Protein AF-A0A971KR27-F1 (afdb_monomer_lite)

Radius of gyration: 27.61 Å; chains: 1; bounding box: 58×49×80 Å

Structure (mmCIF, N/CA/C/O backbone):
data_AF-A0A971KR27-F1
#
_entry.id   AF-A0A971KR27-F1
#
loop_
_atom_site.group_PDB
_atom_site.id
_atom_site.type_symbol
_atom_site.label_atom_id
_atom_site.label_alt_id
_atom_site.label_comp_id
_atom_site.label_asym_id
_atom_site.label_entity_id
_atom_site.label_seq_id
_atom_site.pdbx_PDB_ins_code
_atom_site.Cartn_x
_atom_site.Cartn_y
_atom_site.Cartn_z
_atom_site.occupancy
_atom_site.B_iso_or_equiv
_atom_site.auth_seq_id
_atom_site.auth_comp_id
_atom_site.auth_asym_id
_atom_site.auth_atom_id
_atom_site.pdbx_PDB_model_num
ATOM 1 N N . MET A 1 1 ? -21.359 1.170 46.021 1.00 53.28 1 MET A N 1
ATOM 2 C CA . MET A 1 1 ? -20.096 1.378 45.280 1.00 53.28 1 MET A CA 1
ATOM 3 C C . MET A 1 1 ? -19.201 2.167 46.201 1.00 53.28 1 MET A C 1
ATOM 5 O O . MET A 1 1 ? -19.515 3.327 46.459 1.00 53.28 1 MET A O 1
ATOM 9 N N . ASP A 1 2 ? -18.195 1.497 46.754 1.00 67.06 2 ASP A N 1
ATOM 10 C CA . ASP A 1 2 ? -17.335 2.066 47.788 1.00 67.06 2 ASP A CA 1
ATOM 11 C C . ASP A 1 2 ? -16.546 3.268 47.282 1.00 67.06 2 ASP A C 1
ATOM 13 O O . ASP A 1 2 ? -16.268 3.425 46.089 1.00 67.06 2 ASP A O 1
ATOM 17 N N . GLU A 1 3 ? -16.192 4.134 48.219 1.00 54.94 3 GLU A N 1
ATOM 18 C CA . GLU A 1 3 ? -15.494 5.388 47.968 1.00 54.94 3 GLU A CA 1
ATOM 19 C C . GLU A 1 3 ? -14.115 5.166 47.321 1.00 54.94 3 GLU A C 1
ATOM 21 O O . GLU A 1 3 ? -13.682 5.952 46.476 1.00 54.94 3 GLU A O 1
ATOM 26 N N . GLU A 1 4 ? -13.476 4.027 47.599 1.00 54.84 4 GLU A N 1
ATOM 27 C CA . GLU A 1 4 ? -12.253 3.587 46.920 1.00 54.84 4 GLU A CA 1
ATOM 28 C C . GLU A 1 4 ? -12.479 3.208 45.451 1.00 54.84 4 GLU A C 1
ATOM 30 O O . GLU A 1 4 ? -11.666 3.546 44.590 1.00 54.84 4 GLU A O 1
ATOM 35 N N . GLN A 1 5 ? -13.613 2.579 45.126 1.00 45.12 5 GLN A N 1
ATOM 36 C CA . GLN A 1 5 ? -13.958 2.242 43.741 1.00 45.12 5 GLN A CA 1
ATOM 37 C C . GLN A 1 5 ? -14.250 3.497 42.919 1.00 45.12 5 GLN A C 1
ATOM 39 O O . GLN A 1 5 ? -13.897 3.549 41.742 1.00 45.12 5 GLN A O 1
ATOM 44 N N . LYS A 1 6 ? -14.839 4.530 43.540 1.00 50.31 6 LYS A N 1
ATOM 45 C CA . LYS A 1 6 ? -14.986 5.853 42.920 1.00 50.31 6 LYS A CA 1
ATOM 46 C C . LYS A 1 6 ? -13.618 6.465 42.631 1.00 50.31 6 LYS A C 1
ATOM 48 O O . LYS A 1 6 ? -13.388 6.844 41.492 1.00 50.31 6 LYS A O 1
ATOM 53 N N . LYS A 1 7 ? -12.697 6.480 43.603 1.00 52.28 7 LYS A N 1
ATOM 54 C CA . LYS A 1 7 ? -11.336 7.030 43.437 1.00 52.28 7 LYS A CA 1
ATOM 55 C C . LYS A 1 7 ? -10.542 6.322 42.331 1.00 52.28 7 LYS A C 1
ATOM 57 O O . LYS A 1 7 ? -9.945 6.993 41.493 1.00 52.28 7 LYS A O 1
ATOM 62 N N . LEU A 1 8 ? -10.595 4.991 42.265 1.00 49.22 8 LEU A N 1
ATOM 63 C CA . LEU A 1 8 ? -9.972 4.199 41.193 1.00 49.22 8 LEU A CA 1
ATOM 64 C C . LEU A 1 8 ? -10.578 4.491 39.813 1.00 49.22 8 LEU A C 1
ATOM 66 O O . LEU A 1 8 ? -9.848 4.567 38.823 1.00 49.22 8 LEU A O 1
ATOM 70 N N . LEU A 1 9 ? -11.895 4.707 39.743 1.00 49.03 9 LEU A N 1
ATOM 71 C CA . LEU A 1 9 ? -12.577 5.109 38.515 1.00 49.03 9 LEU A CA 1
ATOM 72 C C . LEU A 1 9 ? -12.125 6.505 38.059 1.00 49.03 9 LEU A C 1
ATOM 74 O O . LEU A 1 9 ? -11.827 6.691 36.881 1.00 49.03 9 LEU A O 1
ATOM 78 N N . THR A 1 10 ? -12.009 7.470 38.978 1.00 56.75 10 THR A N 1
ATOM 79 C CA . THR A 1 10 ? -11.542 8.829 38.663 1.00 56.75 10 THR A CA 1
ATOM 80 C C . THR A 1 10 ? -10.093 8.825 38.186 1.00 56.75 10 THR A C 1
ATOM 82 O O . THR A 1 10 ? -9.782 9.455 37.179 1.00 56.75 10 THR A O 1
ATOM 85 N N . ILE A 1 11 ? -9.217 8.059 38.845 1.00 62.47 11 ILE A N 1
ATOM 86 C CA . ILE A 1 11 ? -7.807 7.914 38.449 1.00 62.47 11 ILE A CA 1
ATOM 87 C C . ILE A 1 11 ? -7.698 7.267 37.060 1.00 62.47 11 ILE A C 1
ATOM 89 O O . ILE A 1 11 ? -6.932 7.739 36.221 1.00 62.47 11 ILE A O 1
ATOM 93 N N . GLY A 1 12 ? -8.511 6.245 36.770 1.00 53.34 12 GLY A N 1
ATOM 94 C CA . GLY A 1 12 ? -8.561 5.612 35.449 1.00 53.34 12 GLY A CA 1
ATOM 95 C C . GLY A 1 12 ? -9.026 6.563 34.342 1.00 53.34 12 GLY A C 1
ATOM 96 O O . GLY A 1 12 ? -8.431 6.599 33.266 1.00 53.34 12 GLY A O 1
ATOM 97 N N . VAL A 1 13 ? -10.047 7.383 34.608 1.00 57.91 13 VAL A N 1
ATOM 98 C CA . VAL A 1 13 ? -10.547 8.390 33.655 1.00 57.91 13 VAL A CA 1
ATOM 99 C C . VAL A 1 13 ? -9.514 9.499 33.418 1.00 57.91 13 VAL A C 1
ATOM 101 O O . VAL A 1 13 ? -9.307 9.900 32.272 1.00 57.91 13 VAL A O 1
ATOM 104 N N . ILE A 1 14 ? -8.809 9.945 34.462 1.00 61.50 14 ILE A N 1
ATOM 105 C CA . ILE A 1 14 ? -7.735 10.946 34.356 1.00 61.50 14 ILE A CA 1
ATOM 106 C C . ILE A 1 14 ? -6.546 10.391 33.556 1.00 61.50 14 ILE A C 1
ATOM 108 O O . ILE A 1 14 ? -6.031 11.076 32.673 1.00 61.50 14 ILE A O 1
ATOM 112 N N . ALA A 1 15 ? -6.157 9.131 33.776 1.00 56.78 15 ALA A N 1
ATOM 113 C CA . ALA A 1 15 ? -5.107 8.476 32.994 1.00 56.78 15 ALA A CA 1
ATOM 114 C C . ALA A 1 15 ? -5.482 8.352 31.503 1.00 56.78 15 ALA A C 1
ATOM 116 O O . ALA A 1 15 ? -4.645 8.566 30.629 1.00 56.78 15 ALA A O 1
ATOM 117 N N . ILE A 1 16 ? -6.754 8.082 31.191 1.00 55.25 16 ILE A N 1
ATOM 118 C CA . ILE A 1 16 ? -7.258 8.017 29.809 1.00 55.25 16 ILE A CA 1
ATOM 119 C C . ILE A 1 16 ? -7.271 9.403 29.146 1.00 55.25 16 ILE A C 1
ATOM 121 O O . ILE A 1 16 ? -6.900 9.524 27.977 1.00 55.25 16 ILE A O 1
ATOM 125 N N . LEU A 1 17 ? -7.646 10.456 29.880 1.00 51.59 17 LEU A N 1
ATOM 126 C CA . LEU A 1 17 ? -7.568 11.834 29.387 1.00 51.59 17 LEU A CA 1
ATOM 127 C C . LEU A 1 17 ? -6.120 12.260 29.117 1.00 51.59 17 LEU A C 1
ATOM 129 O O . LEU A 1 17 ? -5.869 12.930 28.118 1.00 51.59 17 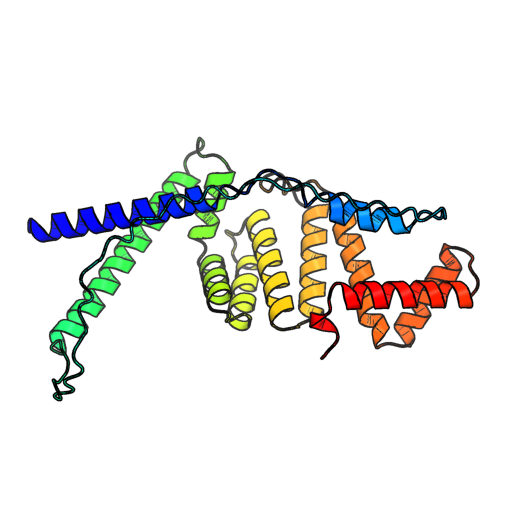LEU A O 1
ATOM 133 N N . LEU A 1 18 ? -5.162 11.809 29.932 1.00 52.59 18 LEU A N 1
ATOM 134 C CA . LEU A 1 18 ? -3.734 12.046 29.707 1.00 52.59 18 LEU A CA 1
ATOM 135 C C . LEU A 1 18 ? -3.198 11.297 28.478 1.00 52.59 18 LEU A C 1
ATOM 137 O O . LEU A 1 18 ? -2.447 11.882 27.702 1.00 52.59 18 LEU A O 1
ATOM 141 N N . VAL A 1 19 ? -3.631 10.056 28.230 1.00 56.44 19 VAL A N 1
ATOM 142 C CA . VAL A 1 19 ? -3.265 9.312 27.007 1.00 56.44 19 VAL A CA 1
ATOM 143 C C . VAL A 1 19 ? -3.867 9.966 25.757 1.00 56.44 19 VAL A C 1
ATOM 145 O O . VAL A 1 19 ? -3.187 10.092 24.738 1.00 56.44 19 VAL A O 1
ATOM 148 N N . LEU A 1 20 ? -5.110 10.451 25.830 1.00 48.31 20 LEU A N 1
ATOM 149 C CA . LEU A 1 20 ? -5.740 11.213 24.746 1.00 48.31 20 LEU A CA 1
ATOM 150 C C . LEU A 1 20 ? -5.050 12.567 24.517 1.00 48.31 20 LEU A C 1
ATOM 152 O O . LEU A 1 20 ? -4.851 12.952 23.366 1.00 48.31 20 LEU A O 1
ATOM 156 N N . ALA A 1 21 ? -4.632 13.260 25.579 1.00 48.72 21 ALA A N 1
ATOM 157 C CA . ALA A 1 21 ? -3.879 14.510 25.492 1.00 48.72 21 ALA A CA 1
ATOM 158 C C . ALA A 1 21 ? -2.465 14.300 24.924 1.00 48.72 21 ALA A C 1
ATOM 160 O O . ALA A 1 21 ? -2.032 15.079 24.076 1.00 48.72 21 ALA A O 1
ATOM 161 N N . MET A 1 22 ? -1.775 13.216 25.297 1.00 48.31 22 MET A N 1
ATOM 162 C CA . MET A 1 22 ? -0.508 12.816 24.673 1.00 48.31 22 MET A CA 1
ATOM 163 C C . MET A 1 22 ? -0.695 12.489 23.187 1.00 48.31 22 MET A C 1
ATOM 165 O O . MET A 1 22 ? 0.132 12.881 22.371 1.00 48.31 22 MET A O 1
ATOM 169 N N . PHE A 1 23 ? -1.819 11.878 22.797 1.00 45.88 23 PHE A N 1
ATOM 170 C CA . PHE A 1 23 ? -2.154 11.649 21.387 1.00 45.88 23 PHE A CA 1
ATOM 171 C C . PHE A 1 23 ? -2.406 12.961 20.619 1.00 45.88 23 PHE A C 1
ATOM 173 O O . PHE A 1 23 ? -2.034 13.065 19.452 1.00 45.88 23 PHE A O 1
ATOM 180 N N . VAL A 1 24 ? -2.986 13.980 21.270 1.00 45.03 24 VAL A N 1
ATOM 181 C CA . VAL A 1 24 ? -3.152 15.336 20.709 1.00 45.03 24 VAL A CA 1
ATOM 182 C C . VAL A 1 24 ? -1.801 16.050 20.576 1.00 45.03 24 VAL A C 1
ATOM 184 O O . VAL A 1 24 ? -1.532 16.652 19.535 1.00 45.03 24 VAL A O 1
ATOM 187 N N . MET A 1 25 ? -0.910 15.939 21.565 1.00 39.47 25 MET A N 1
ATOM 188 C CA . MET A 1 25 ? 0.419 16.564 21.513 1.00 39.47 25 MET A CA 1
ATOM 189 C C . MET A 1 25 ? 1.375 15.869 20.530 1.00 39.47 25 MET A C 1
ATOM 191 O O . MET A 1 25 ? 2.135 16.555 19.853 1.00 39.47 25 MET A O 1
ATOM 195 N N . CYS A 1 26 ? 1.276 14.549 20.348 1.00 40.00 26 CYS A N 1
ATOM 196 C CA . CYS A 1 26 ? 2.011 13.811 19.312 1.00 40.00 26 CYS A CA 1
ATOM 197 C C . CYS A 1 26 ? 1.429 13.984 17.896 1.00 40.00 26 CYS A C 1
ATOM 199 O O . CYS A 1 26 ? 2.050 13.549 16.930 1.00 40.00 26 CYS A O 1
ATOM 201 N N . SER A 1 27 ? 0.258 14.621 17.756 1.00 34.31 27 SER A N 1
ATOM 202 C CA . SER A 1 27 ? -0.353 14.961 16.460 1.00 34.31 27 SER A CA 1
ATOM 203 C C . SER A 1 27 ? -0.068 16.391 15.983 1.00 34.31 27 SER A C 1
ATOM 205 O O . SER A 1 27 ? -0.523 16.781 14.910 1.00 34.31 27 SER A O 1
ATOM 207 N N . LYS A 1 28 ? 0.747 17.165 16.717 1.00 32.25 28 LYS A N 1
ATOM 208 C CA . LYS A 1 28 ? 1.407 18.344 16.145 1.00 32.25 28 LYS A CA 1
ATOM 209 C C . LYS A 1 28 ? 2.589 17.875 15.301 1.00 32.25 28 LYS A C 1
ATOM 211 O O . LYS A 1 28 ? 3.718 17.793 15.771 1.00 32.25 28 LYS A O 1
ATOM 216 N N . THR A 1 29 ? 2.323 17.565 14.037 1.00 36.12 29 THR A N 1
ATOM 217 C CA . THR A 1 29 ? 3.373 17.563 13.018 1.00 36.12 29 THR A CA 1
ATOM 218 C C . THR A 1 29 ? 4.044 18.944 13.001 1.00 36.12 29 THR A C 1
ATOM 220 O O . THR A 1 29 ? 3.322 19.947 12.952 1.00 36.12 29 THR A O 1
ATOM 223 N N . PRO A 1 30 ? 5.386 19.039 13.035 1.00 31.23 30 PRO A N 1
ATOM 224 C CA . PRO A 1 30 ? 6.076 20.300 12.784 1.00 31.23 30 PRO A CA 1
ATOM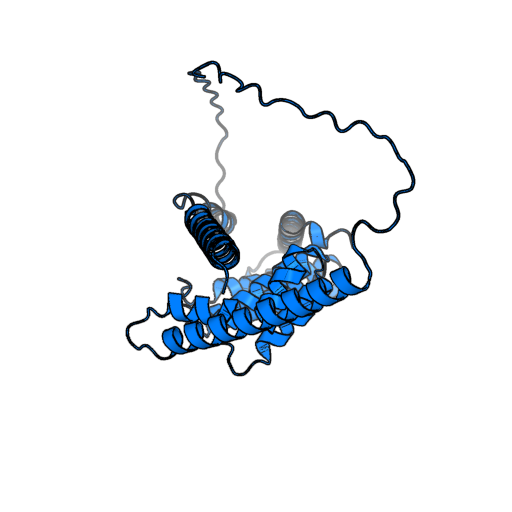 225 C C . PRO A 1 30 ? 5.699 20.837 11.388 1.00 31.23 30 PRO A C 1
ATOM 227 O O . PRO A 1 30 ? 5.292 20.058 10.517 1.00 31.23 30 PRO A O 1
ATOM 230 N N . PRO A 1 31 ? 5.785 22.159 11.152 1.00 33.16 31 PRO A N 1
ATOM 231 C CA . PRO A 1 31 ? 5.361 22.754 9.892 1.00 33.16 31 PRO A CA 1
ATOM 232 C C . PRO A 1 31 ? 6.129 22.158 8.703 1.00 33.16 31 PRO A C 1
ATOM 234 O O . PRO A 1 31 ? 7.349 21.997 8.736 1.00 33.16 31 PRO A O 1
ATOM 237 N N . LYS A 1 32 ? 5.375 21.845 7.641 1.00 47.66 32 LYS A N 1
ATOM 238 C CA . LYS A 1 32 ? 5.836 21.377 6.325 1.00 47.66 32 LYS A CA 1
ATOM 239 C C . LYS A 1 32 ? 7.053 22.174 5.833 1.00 47.66 32 LYS A C 1
ATOM 241 O O . LYS A 1 32 ? 6.889 23.315 5.407 1.00 47.66 32 LYS A O 1
ATOM 246 N N . LYS A 1 33 ? 8.226 21.534 5.752 1.00 34.88 33 LYS A N 1
ATOM 247 C CA . LYS A 1 33 ? 9.295 21.950 4.821 1.00 34.88 33 LYS A CA 1
ATOM 248 C C . LYS A 1 33 ? 9.975 20.839 4.010 1.00 34.88 33 LYS A C 1
ATOM 250 O O . LYS A 1 33 ? 10.695 21.182 3.085 1.00 34.88 33 LYS A O 1
ATOM 255 N N . GLU A 1 34 ? 9.701 19.547 4.219 1.00 37.00 34 GLU A N 1
ATOM 256 C CA . GLU A 1 34 ? 10.537 18.509 3.566 1.00 37.00 34 GLU A CA 1
ATOM 257 C C . GLU A 1 34 ? 9.837 17.577 2.562 1.00 37.00 34 GLU A C 1
ATOM 259 O O . GLU A 1 34 ? 10.505 16.995 1.713 1.00 37.00 34 GLU A O 1
ATOM 264 N N . ALA A 1 35 ? 8.502 17.497 2.527 1.00 35.03 35 ALA A N 1
ATOM 265 C CA . ALA A 1 35 ? 7.821 16.587 1.590 1.00 35.03 35 ALA A CA 1
ATOM 266 C C . ALA A 1 35 ? 7.770 17.093 0.129 1.00 35.03 35 ALA A C 1
ATOM 268 O O . ALA A 1 35 ? 7.661 16.292 -0.794 1.00 35.03 35 ALA A O 1
ATOM 269 N N . LYS A 1 36 ? 7.893 18.410 -0.109 1.00 33.28 36 LYS A N 1
ATOM 270 C CA . LYS A 1 36 ? 7.908 18.983 -1.473 1.00 33.28 36 LYS A CA 1
ATOM 271 C C . LYS A 1 36 ? 9.267 18.870 -2.176 1.00 33.28 36 LYS A C 1
ATOM 273 O O . LYS A 1 36 ? 9.315 18.976 -3.398 1.00 33.28 36 LYS A O 1
ATOM 278 N N . ASN A 1 37 ? 10.353 18.632 -1.437 1.00 29.94 37 ASN A N 1
ATOM 279 C CA . ASN A 1 37 ? 11.696 18.606 -2.019 1.00 29.94 37 ASN A CA 1
ATOM 280 C C . ASN A 1 37 ? 12.029 17.271 -2.691 1.00 29.94 37 ASN A C 1
ATOM 282 O O . ASN A 1 37 ? 12.800 17.269 -3.641 1.00 29.94 37 ASN A O 1
ATOM 286 N N . ASN A 1 38 ? 11.422 16.157 -2.273 1.00 31.75 38 ASN A N 1
ATOM 287 C CA . ASN A 1 38 ? 11.713 14.857 -2.885 1.00 31.75 38 ASN A CA 1
ATOM 288 C C . ASN A 1 38 ? 10.972 14.638 -4.213 1.00 31.75 38 ASN A C 1
ATOM 290 O O . ASN A 1 38 ? 11.533 14.008 -5.100 1.00 31.75 38 ASN A O 1
ATOM 294 N N . LEU A 1 39 ? 9.777 15.216 -4.397 1.00 36.81 39 LEU A N 1
ATOM 295 C CA . LEU A 1 39 ? 9.039 15.128 -5.667 1.00 36.81 39 LEU A CA 1
ATOM 296 C C . LEU A 1 39 ? 9.664 16.034 -6.747 1.00 36.81 39 LEU A C 1
ATOM 298 O O . LEU A 1 39 ? 9.948 15.579 -7.848 1.00 36.81 39 LEU A O 1
ATOM 302 N N . LYS A 1 40 ? 10.038 17.277 -6.391 1.00 32.81 40 LYS A N 1
ATOM 303 C CA . LYS A 1 40 ? 10.760 18.188 -7.304 1.00 32.81 40 LYS A CA 1
ATOM 304 C C . LYS A 1 40 ? 12.154 17.694 -7.702 1.00 32.81 40 LYS A C 1
ATOM 306 O O . LYS A 1 40 ? 12.648 18.083 -8.758 1.00 32.81 40 LYS A O 1
ATOM 311 N N . LYS A 1 41 ? 12.798 16.857 -6.881 1.00 33.41 41 LYS A N 1
ATOM 312 C CA . LYS A 1 41 ? 14.112 16.265 -7.188 1.00 33.41 41 LYS A CA 1
ATOM 313 C C . LYS A 1 41 ? 14.025 15.083 -8.164 1.00 33.41 41 LYS A C 1
ATOM 315 O O . LYS A 1 41 ? 15.046 14.716 -8.731 1.00 33.41 41 LYS A O 1
ATOM 320 N N . LEU A 1 42 ? 12.835 14.508 -8.375 1.00 37.59 42 LEU A N 1
ATOM 321 C CA . LEU A 1 42 ? 12.603 13.485 -9.402 1.00 37.59 42 LEU A CA 1
ATOM 322 C C . LEU A 1 42 ? 12.259 14.106 -10.766 1.00 37.59 42 LEU A C 1
ATOM 324 O O . LEU A 1 42 ? 12.780 13.636 -11.773 1.00 37.59 42 LEU A O 1
ATOM 328 N N . ASP A 1 43 ? 11.500 15.206 -10.800 1.00 33.78 43 ASP A N 1
ATOM 329 C CA . ASP A 1 43 ? 11.169 15.908 -12.057 1.00 33.78 43 ASP A CA 1
ATOM 330 C C . ASP A 1 43 ? 12.365 16.661 -12.671 1.00 33.78 43 ASP A C 1
ATOM 332 O O . ASP A 1 43 ? 12.423 16.889 -13.878 1.00 33.78 43 ASP A O 1
ATOM 336 N N . SER A 1 44 ? 13.370 17.014 -11.864 1.00 32.75 44 SER A N 1
ATOM 337 C CA . SER A 1 44 ? 14.561 17.752 -12.319 1.00 32.75 44 SER A CA 1
ATOM 338 C C . SER A 1 44 ? 15.658 16.881 -12.951 1.00 32.75 44 SER A C 1
ATOM 340 O O . SER A 1 44 ? 16.659 17.415 -13.415 1.00 32.75 44 SER A O 1
ATOM 342 N N . ILE A 1 45 ? 15.474 15.557 -13.047 1.00 38.03 45 ILE A N 1
ATOM 343 C CA . ILE A 1 45 ? 16.441 14.642 -13.696 1.00 38.03 45 ILE A CA 1
ATOM 344 C C . ILE A 1 45 ? 16.130 14.451 -15.201 1.00 38.03 45 ILE A C 1
ATOM 346 O O . ILE A 1 45 ? 16.846 13.750 -15.913 1.00 38.03 45 ILE A O 1
ATOM 350 N N . SER A 1 46 ? 15.107 15.140 -15.725 1.00 31.58 46 SER A N 1
ATOM 351 C CA . SER A 1 46 ? 14.780 15.185 -17.161 1.00 31.58 46 SER A CA 1
ATOM 352 C C . SER A 1 46 ? 15.344 16.416 -17.901 1.00 31.58 46 SER A C 1
ATOM 354 O O . SER A 1 46 ? 15.094 16.572 -19.096 1.00 31.58 46 SER A O 1
ATOM 356 N N . GLY A 1 47 ? 16.100 17.294 -17.233 1.00 25.72 47 GLY A N 1
ATOM 357 C CA . GLY A 1 47 ? 16.682 18.502 -17.827 1.00 25.72 47 GLY A CA 1
ATOM 358 C C . GLY A 1 47 ? 18.203 18.422 -17.883 1.00 25.72 47 GLY A C 1
ATOM 359 O O . GLY A 1 47 ? 18.866 18.300 -16.859 1.00 25.72 47 GLY A O 1
ATOM 360 N N . ASN A 1 48 ? 18.751 18.466 -19.090 1.00 27.89 48 ASN A N 1
ATOM 361 C CA . ASN A 1 48 ? 20.179 18.500 -19.361 1.00 27.89 48 ASN A CA 1
ATOM 362 C C . ASN A 1 48 ? 20.682 19.942 -19.192 1.00 27.89 48 ASN A C 1
ATOM 364 O O . ASN A 1 48 ? 20.306 20.774 -20.004 1.00 27.89 48 ASN A O 1
ATOM 368 N N . GLU A 1 49 ? 21.521 20.227 -18.192 1.00 26.62 49 GLU A N 1
ATOM 369 C CA . GLU A 1 49 ? 22.453 21.367 -18.208 1.00 26.62 49 GLU A CA 1
ATOM 370 C C . GLU A 1 49 ? 23.579 21.153 -17.178 1.00 26.62 49 GLU A C 1
ATOM 372 O O . GLU A 1 49 ? 23.358 21.013 -15.975 1.00 26.62 49 GLU A O 1
ATOM 377 N N . GLN A 1 50 ? 24.810 21.067 -17.688 1.00 26.78 50 GLN A N 1
ATOM 378 C CA . GLN A 1 50 ? 26.044 21.208 -16.919 1.00 26.78 50 GLN A CA 1
ATOM 379 C C . GLN A 1 50 ? 26.239 22.689 -16.576 1.00 26.78 50 GLN A C 1
ATOM 381 O O . GLN A 1 50 ? 26.213 23.502 -17.492 1.00 26.78 50 GLN A O 1
ATOM 386 N N . SER A 1 51 ? 26.559 23.020 -15.321 1.00 23.67 51 SER A N 1
ATOM 387 C CA . SER A 1 51 ? 27.741 23.845 -15.022 1.00 23.67 51 SER A CA 1
ATOM 388 C C . SER A 1 51 ? 28.061 23.893 -13.519 1.00 23.67 51 SER A C 1
ATOM 390 O O . SER A 1 51 ? 27.215 24.208 -12.690 1.00 23.67 51 SER A O 1
ATOM 392 N N . GLU A 1 52 ? 29.320 23.555 -13.242 1.00 24.88 52 GLU A N 1
ATOM 393 C CA . GLU A 1 52 ? 30.246 24.081 -12.229 1.00 24.88 52 GLU A CA 1
ATOM 394 C C . GLU A 1 52 ? 29.959 24.002 -10.715 1.00 24.88 52 GLU A C 1
ATOM 396 O O . GLU A 1 52 ? 29.145 24.702 -10.116 1.00 24.88 52 GLU A O 1
ATOM 401 N N . LEU A 1 53 ? 30.811 23.182 -10.082 1.00 25.28 53 LEU A N 1
ATOM 402 C CA . LEU A 1 53 ? 31.264 23.291 -8.700 1.00 25.28 53 LEU A CA 1
ATOM 403 C C . LEU A 1 53 ? 31.698 24.725 -8.356 1.00 25.28 53 LEU A C 1
ATOM 405 O O . LEU A 1 53 ? 32.564 25.288 -9.019 1.00 25.28 53 LEU A O 1
ATOM 409 N N . SER A 1 54 ? 31.283 25.206 -7.185 1.00 24.03 54 SER A N 1
ATOM 410 C CA . SER A 1 54 ? 32.170 26.009 -6.345 1.00 24.03 54 SER A CA 1
ATOM 411 C C . SER A 1 54 ? 31.842 25.817 -4.867 1.00 24.03 54 SER A C 1
ATOM 413 O O . SER A 1 54 ? 30.709 25.978 -4.413 1.00 24.03 54 SER A O 1
ATOM 415 N N . SER A 1 55 ? 32.872 25.412 -4.137 1.00 29.66 55 SER A N 1
ATOM 416 C CA . SER A 1 55 ? 32.933 25.212 -2.698 1.00 29.66 55 SER A CA 1
ATOM 417 C C . SER A 1 55 ? 32.670 26.510 -1.933 1.00 29.66 55 SER A C 1
ATOM 419 O O . SER A 1 55 ? 33.267 27.541 -2.236 1.00 29.66 55 SER A O 1
ATOM 421 N N . ARG A 1 56 ? 31.903 26.450 -0.837 1.00 24.67 56 ARG A N 1
ATOM 422 C CA . ARG A 1 56 ? 32.081 27.406 0.264 1.00 24.67 56 ARG A CA 1
ATOM 423 C C . ARG A 1 56 ? 31.640 26.816 1.601 1.00 24.67 56 ARG A C 1
ATOM 425 O O . ARG A 1 56 ? 30.456 26.694 1.892 1.00 24.67 56 ARG A O 1
ATOM 432 N N . ASN A 1 57 ? 32.643 26.457 2.401 1.00 28.05 57 ASN A N 1
ATOM 433 C CA . ASN A 1 57 ? 32.533 26.346 3.850 1.00 28.05 57 ASN A CA 1
ATOM 434 C C . ASN A 1 57 ? 32.051 27.680 4.426 1.00 28.05 57 ASN A C 1
ATOM 436 O O . ASN A 1 57 ? 32.567 28.727 4.036 1.00 28.05 57 ASN A O 1
ATOM 440 N N . GLN A 1 58 ? 31.167 27.622 5.418 1.00 27.64 58 GLN A N 1
ATOM 441 C CA . GLN A 1 58 ? 31.143 28.603 6.497 1.00 27.64 58 GLN A CA 1
ATOM 442 C C . GLN A 1 58 ? 30.624 27.935 7.773 1.00 27.64 58 GLN A C 1
ATOM 444 O O . GLN A 1 58 ? 29.452 27.587 7.896 1.00 27.64 58 GLN A O 1
ATOM 449 N N . GLU A 1 59 ? 31.554 27.727 8.704 1.00 30.17 59 GLU A N 1
ATOM 450 C CA . GLU A 1 59 ? 31.276 27.584 10.127 1.00 30.17 59 GLU A CA 1
ATOM 451 C C . GLU A 1 59 ? 30.605 28.863 10.638 1.00 30.17 59 GLU A C 1
ATOM 453 O O . GLU A 1 59 ? 31.092 29.956 10.364 1.00 30.17 59 GLU A O 1
ATOM 458 N N . HIS A 1 60 ? 29.569 28.728 11.465 1.00 27.81 60 HIS A N 1
ATOM 459 C CA . HIS A 1 60 ? 29.304 29.692 12.529 1.00 27.81 60 HIS A CA 1
ATOM 460 C C . HIS A 1 60 ? 28.789 28.969 13.780 1.00 27.81 60 HIS A C 1
ATOM 462 O O . HIS A 1 60 ? 27.828 28.202 13.747 1.00 27.81 60 HIS A O 1
ATOM 468 N N . LYS A 1 61 ? 29.529 29.205 14.869 1.00 31.30 61 LYS A N 1
ATOM 469 C CA . LYS A 1 61 ? 29.294 28.827 16.269 1.00 31.30 61 LYS A CA 1
ATOM 470 C C . LYS A 1 61 ? 28.135 29.629 16.897 1.00 31.30 61 LYS A C 1
ATOM 472 O O . LYS A 1 61 ? 27.661 30.584 16.293 1.00 31.30 61 LYS A O 1
ATOM 477 N N . HIS A 1 62 ? 27.844 29.278 18.159 1.00 26.52 62 HIS A N 1
ATOM 478 C CA . HIS A 1 62 ? 26.908 29.832 19.164 1.00 26.52 62 HIS A CA 1
ATOM 479 C C . HIS A 1 62 ? 25.600 29.028 19.289 1.00 26.52 62 HIS A C 1
ATOM 481 O O . HIS A 1 62 ? 24.943 28.744 18.301 1.00 26.52 62 HIS A O 1
ATOM 487 N N . GLU A 1 63 ? 25.141 28.580 20.460 1.00 29.56 63 GLU A N 1
ATOM 488 C CA . GLU A 1 63 ? 25.604 28.727 21.845 1.00 29.56 63 GLU A CA 1
ATOM 489 C C . GLU A 1 63 ? 24.870 27.640 22.658 1.00 29.56 63 GLU A C 1
ATOM 491 O O . GLU A 1 63 ? 23.638 27.583 22.644 1.00 29.56 63 GLU A O 1
ATOM 496 N N . ARG A 1 64 ? 25.587 26.720 23.321 1.00 31.92 64 ARG A N 1
ATOM 497 C CA . ARG A 1 64 ? 24.949 25.794 24.271 1.00 31.92 64 ARG A CA 1
ATOM 498 C C . ARG A 1 64 ? 24.808 26.531 25.594 1.00 31.92 64 ARG A C 1
ATOM 500 O O . ARG A 1 64 ? 25.794 26.758 26.282 1.00 31.92 64 ARG A O 1
ATOM 507 N N . ASN A 1 65 ? 23.579 26.903 25.931 1.00 32.44 65 ASN A N 1
ATOM 508 C CA . ASN A 1 65 ? 23.235 27.313 27.285 1.00 32.44 65 ASN A CA 1
ATOM 509 C C . ASN A 1 65 ? 23.327 26.089 28.207 1.00 32.44 65 ASN A C 1
ATOM 511 O O . ASN A 1 65 ? 22.366 25.331 28.347 1.00 32.44 65 ASN A O 1
ATOM 515 N N . ASP A 1 66 ? 24.490 25.917 28.831 1.00 38.91 66 ASP A N 1
ATOM 516 C CA . ASP A 1 66 ? 24.684 25.051 29.987 1.00 38.91 66 ASP A CA 1
ATOM 517 C C . ASP A 1 66 ? 23.955 25.668 31.187 1.00 38.91 66 ASP A C 1
ATOM 519 O O . ASP A 1 66 ? 24.482 26.510 31.914 1.00 38.91 66 ASP A O 1
ATOM 523 N N . ARG A 1 67 ? 22.704 25.255 31.403 1.00 34.22 67 ARG A N 1
ATOM 524 C CA . ARG A 1 67 ? 22.093 25.331 32.734 1.00 34.22 67 ARG A CA 1
ATOM 525 C C . ARG A 1 67 ? 22.206 23.952 33.380 1.00 34.22 67 ARG A C 1
ATOM 527 O O . ARG A 1 67 ? 21.773 22.977 32.762 1.00 34.22 67 ARG A O 1
ATOM 534 N N . PRO A 1 68 ? 22.751 23.843 34.603 1.00 35.75 68 PRO A N 1
ATOM 535 C CA . PRO A 1 68 ? 22.824 22.571 35.300 1.00 35.75 68 PRO A CA 1
ATOM 536 C C . PRO A 1 68 ? 21.398 22.102 35.591 1.00 35.75 68 PRO A C 1
ATOM 538 O O . PRO A 1 68 ? 20.654 22.739 36.339 1.00 35.75 68 PRO A O 1
ATOM 541 N N . ILE A 1 69 ? 21.002 20.988 34.979 1.00 36.09 69 ILE A N 1
ATOM 542 C CA . ILE A 1 69 ? 19.805 20.263 35.392 1.00 36.09 69 ILE A CA 1
ATOM 543 C C . ILE A 1 69 ? 20.132 19.717 36.781 1.00 36.09 69 ILE A C 1
ATOM 545 O O . ILE A 1 69 ? 20.919 18.782 36.911 1.00 36.09 69 ILE A O 1
ATOM 549 N N . GLN A 1 70 ? 19.565 20.331 37.820 1.00 34.34 70 GLN A N 1
ATOM 550 C CA . GLN A 1 70 ? 19.533 19.747 39.156 1.00 34.34 70 GLN A CA 1
ATOM 551 C C . GLN A 1 70 ? 18.867 18.375 39.035 1.00 34.34 70 GLN A C 1
ATOM 553 O O . GLN A 1 70 ? 17.657 18.266 38.831 1.00 34.34 70 GLN A O 1
ATOM 558 N N . SER A 1 71 ? 19.673 17.318 39.104 1.00 37.44 71 SER A N 1
ATOM 559 C CA . SER A 1 71 ? 19.187 15.952 39.206 1.00 37.44 71 SER A CA 1
ATOM 560 C C . SER A 1 71 ? 18.442 15.834 40.530 1.00 37.44 71 SER A C 1
ATOM 562 O O . SER A 1 71 ? 19.062 15.775 41.593 1.00 37.44 71 SER A O 1
ATOM 564 N N . ALA A 1 72 ? 17.112 15.832 40.478 1.00 34.38 72 ALA A N 1
ATOM 565 C CA . ALA A 1 72 ? 16.300 15.417 41.607 1.00 34.38 72 ALA A CA 1
ATOM 566 C C . ALA A 1 72 ? 16.690 13.970 41.942 1.00 34.38 72 ALA A C 1
ATOM 568 O O . ALA A 1 72 ? 16.382 13.043 41.192 1.00 34.38 72 ALA A O 1
ATOM 569 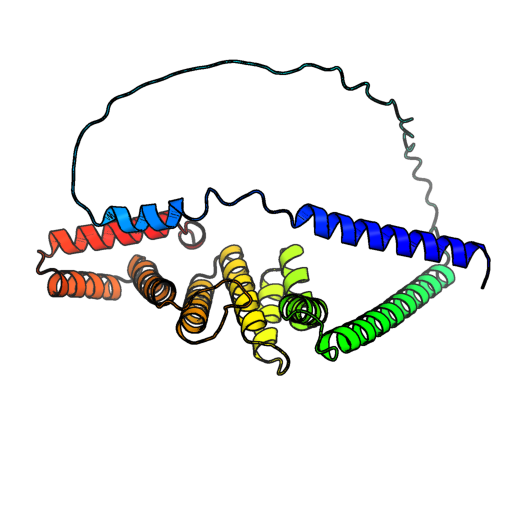N N . SER A 1 73 ? 17.438 13.802 43.033 1.00 32.72 73 SER A N 1
ATOM 570 C CA . SER A 1 73 ? 17.767 12.502 43.605 1.00 32.72 73 SER A CA 1
ATOM 571 C C . SER A 1 73 ? 16.466 11.876 44.100 1.00 32.72 73 SER A C 1
ATOM 573 O O . SER A 1 73 ? 15.942 12.247 45.149 1.00 32.72 73 SER A O 1
ATOM 575 N N . TYR A 1 74 ? 15.894 10.982 43.296 1.00 34.19 74 TYR A N 1
ATOM 576 C CA . TYR A 1 74 ? 14.834 10.098 43.756 1.00 34.19 74 TYR A CA 1
ATOM 577 C C . TYR A 1 74 ? 15.483 8.933 44.509 1.00 34.19 74 TYR A C 1
ATOM 579 O O . TYR A 1 74 ? 16.487 8.401 44.030 1.00 34.19 74 TYR A O 1
ATOM 587 N N . PRO A 1 75 ? 14.929 8.508 45.659 1.00 33.69 75 PRO A N 1
ATOM 588 C CA . PRO A 1 75 ? 15.460 7.369 46.386 1.00 33.69 75 PRO A CA 1
ATOM 589 C C . PRO A 1 75 ? 15.433 6.138 45.477 1.00 33.69 75 PRO A C 1
ATOM 591 O O . PRO A 1 75 ? 14.362 5.657 45.097 1.00 33.69 75 PRO A O 1
ATOM 594 N N . SER A 1 76 ? 16.612 5.633 45.112 1.00 33.84 76 SER A N 1
ATOM 595 C CA . SER A 1 76 ? 16.734 4.344 44.447 1.00 33.84 76 SER A CA 1
ATOM 596 C C . SER A 1 76 ? 16.389 3.268 45.471 1.00 33.84 76 SER A C 1
ATOM 598 O O . SER A 1 76 ? 17.219 2.894 46.298 1.00 33.84 76 SER A O 1
ATOM 600 N N . TYR A 1 77 ? 15.152 2.781 45.439 1.00 34.28 77 TYR A N 1
ATOM 601 C CA . TYR A 1 77 ? 14.825 1.513 46.074 1.00 34.28 77 TYR A CA 1
ATOM 602 C C . TYR A 1 77 ? 15.549 0.417 45.291 1.00 34.28 77 TYR A C 1
ATOM 604 O O . TYR A 1 77 ? 15.090 -0.038 44.244 1.00 34.28 77 TYR A O 1
ATOM 612 N N . THR A 1 78 ? 16.724 0.035 45.780 1.00 34.34 78 THR A N 1
ATOM 613 C CA . THR A 1 78 ? 17.378 -1.209 45.406 1.00 34.34 78 THR A CA 1
ATOM 614 C C . THR A 1 78 ? 16.480 -2.344 45.888 1.00 34.34 78 THR A C 1
ATOM 616 O O . THR A 1 78 ? 16.350 -2.596 47.084 1.00 34.34 78 THR A O 1
ATOM 619 N N . TYR A 1 79 ? 15.794 -3.003 44.955 1.00 33.19 79 TYR A N 1
ATOM 620 C CA . TYR A 1 79 ? 15.156 -4.281 45.243 1.00 33.19 79 TYR A CA 1
ATOM 621 C C . TYR A 1 79 ? 16.277 -5.284 45.512 1.00 33.19 79 TYR A C 1
ATOM 623 O O . TYR A 1 79 ? 17.008 -5.673 44.603 1.00 33.19 79 TYR A O 1
ATOM 631 N N . SER A 1 80 ? 16.453 -5.649 46.778 1.00 37.34 80 SER A N 1
ATOM 632 C CA . SER A 1 80 ? 17.254 -6.797 47.162 1.00 37.34 80 SER A CA 1
ATOM 633 C C . SER A 1 80 ? 16.579 -8.053 46.618 1.00 37.34 80 SER A C 1
ATOM 635 O O . SER A 1 80 ? 15.465 -8.408 47.006 1.00 37.34 80 SER A O 1
ATOM 637 N N . ASP A 1 81 ? 17.268 -8.719 45.696 1.00 42.38 81 ASP A N 1
ATOM 638 C CA . ASP A 1 81 ? 16.930 -10.056 45.225 1.00 42.38 81 ASP A CA 1
ATOM 639 C C . ASP A 1 81 ? 17.120 -11.029 46.396 1.00 42.38 81 ASP A C 1
ATOM 641 O O . ASP A 1 81 ? 18.217 -11.497 46.699 1.00 42.38 81 ASP A O 1
ATOM 645 N N . HIS A 1 82 ? 16.050 -11.262 47.147 1.00 40.88 82 HIS A N 1
ATOM 646 C CA . HIS A 1 82 ? 15.915 -12.416 48.027 1.00 40.88 82 HIS A CA 1
ATOM 647 C C . HIS A 1 82 ? 14.827 -13.291 47.419 1.00 40.88 82 HIS A C 1
ATOM 649 O O . HIS A 1 82 ? 13.648 -13.195 47.763 1.00 40.88 82 HIS A O 1
ATOM 655 N N . SER A 1 83 ? 15.260 -14.126 46.473 1.00 46.22 83 SER A N 1
ATOM 656 C CA . SER A 1 83 ? 14.524 -15.261 45.921 1.00 46.22 83 SER A CA 1
ATOM 657 C C . SER A 1 83 ? 14.255 -16.287 47.029 1.00 46.22 83 SER A C 1
ATOM 659 O O . SER A 1 83 ? 14.887 -17.339 47.107 1.00 46.22 83 SER A O 1
ATOM 661 N N . ALA A 1 84 ? 13.315 -15.963 47.913 1.00 45.16 84 ALA A N 1
ATOM 662 C CA . ALA A 1 84 ? 12.565 -16.956 48.654 1.00 45.16 84 ALA A CA 1
ATOM 663 C C . ALA A 1 84 ? 11.374 -17.350 47.783 1.00 45.16 84 ALA A C 1
ATOM 665 O O . ALA A 1 84 ? 10.604 -16.486 47.359 1.00 45.16 84 ALA A O 1
ATOM 666 N N . ASP A 1 85 ? 11.265 -18.648 47.527 1.00 54.25 85 ASP A N 1
ATOM 667 C CA . ASP A 1 85 ? 10.171 -19.337 46.853 1.00 54.25 85 ASP A CA 1
ATOM 668 C C . ASP A 1 85 ? 8.829 -19.008 47.534 1.00 54.25 85 ASP A C 1
ATOM 670 O O . ASP A 1 85 ? 8.350 -19.692 48.438 1.00 54.25 85 ASP A O 1
ATOM 674 N N . LYS A 1 86 ? 8.254 -17.858 47.176 1.00 50.50 86 LYS A N 1
ATOM 675 C CA . LYS A 1 86 ? 6.907 -17.458 47.561 1.00 50.50 86 LYS A CA 1
ATOM 676 C C . LYS A 1 86 ? 6.029 -17.880 46.401 1.00 50.50 86 LYS A C 1
ATOM 678 O O . LYS A 1 86 ? 6.098 -17.286 45.325 1.00 50.50 86 LYS A O 1
ATOM 683 N N . GLY A 1 87 ? 5.224 -18.915 46.635 1.00 54.97 87 GLY A N 1
ATOM 684 C CA . GLY A 1 87 ? 4.172 -19.355 45.723 1.00 54.97 87 GLY A CA 1
ATOM 685 C C . GLY A 1 87 ? 3.284 -18.195 45.238 1.00 54.97 87 GLY A C 1
ATOM 686 O O . GLY A 1 87 ? 3.429 -17.055 45.684 1.00 54.97 87 GLY A O 1
ATOM 687 N N . PRO A 1 88 ? 2.354 -18.450 44.303 1.00 57.16 88 PRO A N 1
ATOM 688 C CA . PRO A 1 88 ? 1.676 -17.396 43.554 1.00 57.16 88 PRO A CA 1
ATOM 689 C C . PRO A 1 88 ? 1.129 -16.294 44.473 1.00 57.16 88 PRO A C 1
ATOM 691 O O . PRO A 1 88 ? 0.317 -16.553 45.358 1.00 57.16 88 PRO A O 1
ATOM 694 N N . VAL A 1 89 ? 1.567 -15.052 44.220 1.00 62.16 89 VAL A N 1
ATOM 695 C CA . VAL A 1 89 ? 1.261 -13.822 44.990 1.00 62.16 89 VAL A CA 1
ATOM 696 C C . VAL A 1 89 ? -0.251 -13.584 45.172 1.00 62.16 89 VAL A C 1
ATOM 698 O O . VAL A 1 89 ? -0.678 -12.823 46.035 1.00 62.16 89 VAL A O 1
ATOM 701 N N . PHE A 1 90 ? -1.086 -14.270 44.390 1.00 60.62 90 PHE A N 1
ATOM 702 C CA . PHE A 1 90 ? -2.538 -14.249 44.483 1.00 60.62 90 PHE A CA 1
ATOM 703 C C . PHE A 1 90 ? -3.104 -15.670 44.434 1.00 60.62 90 PHE A C 1
ATOM 705 O O . PHE A 1 90 ? -2.664 -16.495 43.633 1.00 60.62 90 PHE A O 1
ATOM 712 N N . SER A 1 91 ? -4.147 -15.934 45.229 1.00 76.88 91 SER A N 1
ATOM 713 C CA . SER A 1 91 ? -4.882 -17.203 45.162 1.00 76.88 91 SER A CA 1
ATOM 714 C C . SER A 1 91 ? -5.464 -17.435 43.757 1.00 76.88 91 SER A C 1
ATOM 716 O O . SER A 1 91 ? -5.827 -16.476 43.066 1.00 76.88 91 SER A O 1
ATOM 718 N N . ALA A 1 92 ? -5.624 -18.698 43.342 1.00 76.31 92 ALA A N 1
ATOM 719 C CA . ALA A 1 92 ? -6.232 -19.045 42.050 1.00 76.31 92 ALA A CA 1
ATOM 720 C C . ALA A 1 92 ? -7.611 -18.377 41.855 1.00 76.31 92 ALA A C 1
ATOM 722 O O . ALA A 1 92 ? -7.909 -17.846 40.784 1.00 76.31 92 ALA A O 1
ATOM 723 N N . LYS A 1 93 ? -8.400 -18.290 42.935 1.00 78.50 93 LYS A N 1
ATOM 724 C CA . LYS A 1 93 ? -9.697 -17.599 42.979 1.00 78.50 93 LYS A CA 1
ATOM 725 C C . LYS A 1 93 ? -9.565 -16.086 42.754 1.00 78.50 93 LYS A C 1
ATOM 727 O O . LYS A 1 93 ? -10.377 -15.492 42.049 1.00 78.50 93 LYS A O 1
ATOM 732 N N . THR A 1 94 ? -8.531 -15.450 43.307 1.00 75.12 94 THR A N 1
ATOM 733 C CA . THR A 1 94 ? -8.239 -14.021 43.091 1.00 75.12 94 THR A CA 1
ATOM 734 C C . THR A 1 94 ? -7.809 -13.747 41.649 1.00 75.12 94 THR A C 1
ATOM 736 O O . THR A 1 94 ? -8.212 -12.737 41.069 1.00 75.12 94 THR A O 1
ATOM 739 N N . LEU A 1 95 ? -7.031 -14.652 41.048 1.00 75.44 95 LEU A N 1
ATOM 740 C CA . LEU A 1 95 ? -6.597 -14.549 39.654 1.00 75.44 95 LEU A CA 1
ATOM 741 C C . LEU A 1 95 ? -7.782 -14.678 38.684 1.00 75.44 95 LEU A C 1
ATOM 743 O O . LEU A 1 95 ? -7.903 -13.897 37.739 1.00 75.44 95 LEU A O 1
ATOM 747 N N . GLU A 1 96 ? -8.687 -15.623 38.945 1.00 80.31 96 GLU A N 1
ATOM 748 C CA . GLU A 1 96 ? -9.902 -15.824 38.153 1.00 80.31 96 GLU A CA 1
ATOM 749 C C . GLU A 1 96 ? -10.883 -14.650 38.291 1.00 80.31 96 GLU A C 1
ATOM 751 O O . GLU A 1 96 ? -11.393 -14.145 37.289 1.00 80.31 96 GLU A O 1
ATOM 756 N N . ASN A 1 97 ? -11.077 -14.132 39.507 1.00 80.56 97 ASN A N 1
ATOM 757 C CA . ASN A 1 97 ? -11.875 -12.926 39.734 1.00 80.56 97 ASN A CA 1
ATOM 758 C C . ASN A 1 97 ? -11.292 -11.706 39.006 1.00 80.56 97 ASN A C 1
ATOM 760 O O . ASN A 1 97 ? -12.045 -10.927 38.421 1.00 80.56 97 ASN A O 1
ATOM 764 N N . ASN A 1 98 ? -9.962 -11.563 38.972 1.00 75.44 98 ASN A N 1
ATOM 765 C CA . ASN A 1 98 ? -9.295 -10.509 38.206 1.00 75.44 98 ASN A CA 1
ATOM 766 C C . ASN A 1 98 ? -9.506 -10.662 36.693 1.00 75.44 98 ASN A C 1
ATOM 768 O O . ASN A 1 98 ? -9.781 -9.670 36.017 1.00 75.44 98 ASN A O 1
ATOM 772 N N . LYS A 1 99 ? -9.419 -11.887 36.154 1.00 80.38 99 LYS A N 1
ATOM 773 C CA . LYS A 1 99 ? -9.728 -12.160 34.738 1.00 80.38 99 LYS A CA 1
ATOM 774 C C . LYS A 1 99 ? -11.167 -11.763 34.407 1.00 80.38 99 LYS A C 1
ATOM 776 O O . LYS A 1 99 ? -11.371 -10.928 33.529 1.00 80.38 99 LYS A O 1
ATOM 781 N N . ARG A 1 100 ? -12.144 -12.246 35.184 1.00 83.50 100 ARG A N 1
ATOM 782 C CA . ARG A 1 100 ? -13.570 -11.916 35.003 1.00 83.50 100 ARG A CA 1
ATOM 783 C C . ARG A 1 100 ? -13.841 -10.415 35.134 1.00 83.50 100 ARG A C 1
ATOM 785 O O . ARG A 1 100 ? -14.657 -9.866 34.397 1.00 83.50 100 ARG A O 1
ATOM 792 N N . PHE A 1 101 ? -13.166 -9.729 36.058 1.00 80.19 101 PHE A N 1
ATOM 793 C CA . PHE A 1 101 ? -13.274 -8.277 36.206 1.00 80.19 101 PHE A CA 1
ATOM 794 C C . PHE A 1 101 ? -12.738 -7.536 34.975 1.00 80.19 101 PHE A C 1
ATOM 796 O O . PHE A 1 101 ? -13.426 -6.664 34.446 1.00 80.19 101 PHE A O 1
ATOM 803 N N . ARG A 1 102 ? -11.549 -7.907 34.479 1.00 74.75 102 ARG A N 1
ATOM 804 C CA . ARG A 1 102 ? -10.954 -7.323 33.265 1.00 74.75 102 ARG A CA 1
ATOM 805 C C . ARG A 1 102 ? -11.825 -7.561 32.038 1.00 74.75 102 ARG A C 1
ATOM 807 O O . ARG A 1 102 ? -12.041 -6.633 31.266 1.00 74.75 102 ARG A O 1
ATOM 814 N N . GLU A 1 103 ? -12.370 -8.762 31.884 1.00 82.94 103 GLU A N 1
ATOM 815 C CA . GLU A 1 103 ? -13.303 -9.095 30.803 1.00 82.94 103 GLU A CA 1
ATOM 816 C C . GLU A 1 103 ? -14.573 -8.239 30.867 1.00 82.94 103 GLU A C 1
ATOM 818 O O . GLU A 1 103 ? -14.953 -7.629 29.866 1.00 82.94 103 GLU A O 1
ATOM 823 N N . LYS A 1 104 ? -15.188 -8.104 32.052 1.00 85.62 104 LYS A N 1
ATOM 824 C CA . LYS A 1 104 ? -16.353 -7.226 32.256 1.00 85.62 104 LYS A CA 1
ATOM 825 C C . LYS A 1 104 ? -16.028 -5.753 31.991 1.00 85.62 104 LYS A C 1
ATOM 827 O O . LYS A 1 104 ? -16.846 -5.049 31.400 1.00 85.62 104 LYS A O 1
ATOM 832 N N . ALA A 1 105 ? -14.856 -5.276 32.408 1.00 78.62 105 ALA A N 1
ATOM 833 C CA . ALA A 1 105 ? -14.414 -3.904 32.166 1.00 78.62 105 ALA A CA 1
ATOM 834 C C . ALA A 1 105 ? -14.186 -3.635 30.669 1.00 78.62 105 ALA A C 1
ATOM 836 O O . ALA A 1 105 ? -14.681 -2.638 30.144 1.00 78.62 105 ALA A O 1
ATOM 837 N N . LEU A 1 106 ? -13.522 -4.556 29.963 1.00 78.00 106 LEU A N 1
ATOM 838 C CA . LEU A 1 106 ? -13.329 -4.493 28.512 1.00 78.00 106 LEU A CA 1
ATOM 839 C C . LEU A 1 106 ? -14.663 -4.528 27.757 1.00 78.00 106 LEU A C 1
ATOM 841 O O . LEU A 1 106 ? -14.832 -3.794 26.786 1.00 78.00 106 LEU A O 1
ATOM 845 N N . ALA A 1 107 ? -15.621 -5.347 28.199 1.00 80.88 107 ALA A N 1
ATOM 846 C CA . ALA A 1 107 ? -16.953 -5.405 27.601 1.00 80.88 107 ALA A CA 1
ATOM 847 C C . ALA A 1 107 ? -17.697 -4.066 27.742 1.00 80.88 107 ALA A C 1
ATOM 849 O O . ALA A 1 107 ? -18.140 -3.508 26.737 1.00 80.88 107 ALA A O 1
ATOM 850 N N . LYS A 1 108 ? -17.740 -3.496 28.956 1.00 81.31 108 LYS A N 1
ATOM 851 C CA . LYS A 1 108 ? -18.342 -2.173 29.206 1.00 81.31 108 LYS A CA 1
ATOM 852 C C . LYS A 1 108 ? -17.660 -1.064 28.405 1.00 81.31 108 LYS A C 1
ATOM 854 O O . LYS A 1 108 ? -18.326 -0.178 27.878 1.00 81.31 108 LYS A O 1
ATOM 859 N N . GLN A 1 109 ? -16.336 -1.117 28.283 1.00 76.50 109 GLN A N 1
ATOM 860 C CA . GLN A 1 109 ? -15.576 -0.152 27.494 1.00 76.50 109 GLN A CA 1
ATOM 861 C C . GLN A 1 109 ? -15.925 -0.241 26.003 1.00 76.50 109 GLN A C 1
ATOM 863 O O . GLN A 1 109 ? -16.163 0.787 25.370 1.00 76.50 109 GLN A O 1
ATOM 868 N N . LYS A 1 110 ? -15.993 -1.455 25.441 1.00 79.81 110 LYS A N 1
ATOM 869 C CA . LYS A 1 110 ? -16.393 -1.672 24.041 1.00 79.81 110 LYS A CA 1
ATOM 870 C C . LYS A 1 110 ? -17.800 -1.148 23.771 1.00 79.81 110 LYS A C 1
ATOM 872 O O . LYS A 1 110 ? -18.022 -0.513 22.744 1.00 79.81 110 LYS A O 1
ATOM 877 N N . GLU A 1 111 ? -18.729 -1.376 24.694 1.00 84.56 111 GLU A N 1
ATOM 878 C CA . GLU A 1 111 ? -20.102 -0.885 24.587 1.00 84.56 111 GLU A CA 1
ATOM 879 C C . GLU A 1 111 ? -20.170 0.648 24.635 1.00 84.56 111 GLU A C 1
ATOM 881 O O . GLU A 1 111 ? -20.796 1.265 23.772 1.00 84.56 111 GLU A O 1
ATOM 886 N N . TYR A 1 112 ? -19.452 1.275 25.574 1.00 82.88 112 TYR A N 1
ATOM 887 C CA . TYR A 1 112 ? -19.358 2.733 25.670 1.00 82.88 112 TYR A CA 1
ATOM 888 C C . TYR A 1 112 ? -18.776 3.362 24.398 1.00 82.88 112 TYR A C 1
ATOM 890 O O . TYR A 1 112 ? -19.342 4.320 23.873 1.00 82.88 112 TYR A O 1
ATOM 898 N N . ILE A 1 113 ? -17.683 2.801 23.867 1.00 78.31 113 ILE A N 1
ATOM 899 C CA . ILE A 1 113 ? -17.067 3.265 22.616 1.00 78.31 113 ILE A CA 1
ATOM 900 C C . ILE A 1 113 ? -18.047 3.106 21.452 1.00 78.31 113 ILE A C 1
ATOM 902 O O . ILE A 1 113 ? -18.237 4.050 20.693 1.00 78.31 113 ILE A O 1
ATOM 906 N N . LYS A 1 114 ? -18.720 1.954 21.331 1.00 82.38 114 LYS A N 1
ATOM 907 C CA . LYS A 1 114 ? -19.713 1.719 20.273 1.00 82.38 114 LYS A CA 1
ATOM 908 C C . LYS A 1 114 ? -20.850 2.741 20.336 1.00 82.38 114 LYS A C 1
ATOM 910 O O . LYS A 1 114 ? -21.215 3.301 19.305 1.00 82.38 114 LYS A O 1
ATOM 915 N N . LYS A 1 115 ? -21.372 3.022 21.535 1.00 86.88 115 LYS A N 1
ATOM 916 C CA . LYS A 1 115 ? -22.423 4.024 21.744 1.00 86.88 115 LYS A CA 1
ATOM 917 C C . LYS A 1 115 ? -21.945 5.429 21.368 1.00 86.88 115 LYS A C 1
ATOM 919 O O . LYS A 1 115 ? -22.596 6.092 20.570 1.00 86.88 115 LYS A O 1
ATOM 924 N N . LYS A 1 116 ? -20.784 5.857 21.876 1.00 83.88 116 LYS A N 1
ATOM 925 C CA . LYS A 1 116 ? -20.209 7.179 21.578 1.00 83.88 116 LYS A CA 1
ATOM 926 C C . LYS A 1 116 ? -19.867 7.363 20.105 1.00 83.88 116 LYS A C 1
ATOM 928 O O . LYS A 1 116 ? -20.087 8.437 19.558 1.00 83.88 116 LYS A O 1
ATOM 933 N N . THR A 1 117 ? -19.357 6.326 19.450 1.00 85.00 117 THR A N 1
ATOM 934 C CA . THR A 1 117 ? -19.102 6.369 18.011 1.00 85.00 117 THR A CA 1
ATOM 935 C C . THR A 1 117 ? -20.400 6.480 17.232 1.00 85.00 117 THR A C 1
ATOM 937 O O . THR A 1 117 ? -20.463 7.297 16.325 1.00 85.00 117 THR A O 1
ATOM 940 N N . LYS A 1 118 ? -21.447 5.735 17.603 1.00 87.19 118 LYS A N 1
ATOM 941 C CA . LYS A 1 118 ? -22.759 5.880 16.968 1.00 87.19 118 LYS A CA 1
ATOM 942 C C . LYS A 1 118 ? -23.293 7.313 17.106 1.00 87.19 118 LYS A C 1
ATOM 944 O O . LYS A 1 118 ? -23.629 7.917 16.099 1.00 87.19 118 LYS A O 1
ATOM 949 N N . GLU A 1 119 ? -23.239 7.893 18.308 1.00 88.81 119 GLU A N 1
ATOM 950 C CA . GLU A 1 119 ? -23.612 9.300 18.548 1.00 88.81 119 GLU A CA 1
ATOM 951 C C . GLU A 1 119 ? -22.841 10.276 17.631 1.00 88.81 119 GLU A C 1
ATOM 953 O O . GLU A 1 119 ? -23.438 11.181 17.057 1.00 88.81 119 GLU A O 1
ATOM 958 N N . LEU A 1 120 ? -21.529 10.077 17.444 1.00 86.94 120 LEU A N 1
ATOM 959 C CA . LEU A 1 120 ? -20.697 10.916 16.565 1.00 86.94 120 LEU A CA 1
ATOM 960 C C . LEU A 1 120 ? -20.977 10.714 15.068 1.00 86.94 120 LEU A C 1
ATOM 962 O O . LEU A 1 120 ? -20.827 11.644 14.276 1.00 86.94 120 LEU A O 1
ATOM 966 N N . LEU A 1 121 ? -21.307 9.491 14.654 1.00 88.00 121 LEU A N 1
ATOM 967 C CA . LEU A 1 121 ? -21.595 9.181 13.255 1.00 88.00 121 LEU A CA 1
ATOM 968 C C . LEU A 1 121 ? -22.972 9.708 12.844 1.00 88.00 121 LEU A C 1
ATOM 970 O O . LEU A 1 121 ? -23.093 10.261 11.745 1.00 88.00 121 LEU A O 1
ATOM 974 N N . ASP A 1 122 ? -23.948 9.604 13.745 1.00 90.31 122 ASP A N 1
ATOM 975 C CA . ASP A 1 122 ? -25.335 10.015 13.531 1.00 90.31 122 ASP A CA 1
ATOM 976 C C . ASP A 1 122 ? -25.511 11.543 13.642 1.00 90.31 122 ASP A C 1
ATOM 978 O O . ASP A 1 122 ? -26.403 12.106 13.012 1.00 90.31 122 ASP A O 1
ATOM 982 N N . ASP A 1 123 ? -24.642 12.246 14.380 1.00 89.00 123 ASP A N 1
ATOM 983 C CA . ASP A 1 123 ? -24.705 13.707 14.507 1.00 89.00 123 ASP A CA 1
ATOM 984 C C . ASP A 1 123 ? -24.334 14.419 13.184 1.00 89.00 123 ASP A C 1
ATOM 986 O O . ASP A 1 123 ? -23.188 14.319 12.719 1.00 89.00 123 ASP A O 1
ATOM 990 N N . PRO A 1 124 ? -25.252 15.187 12.562 1.00 88.19 124 PRO A N 1
ATOM 991 C CA . PRO A 1 124 ? -24.977 15.910 11.321 1.00 88.19 124 PRO A CA 1
ATOM 992 C C . PRO A 1 124 ? -23.956 17.043 11.495 1.00 88.19 124 PRO A C 1
ATOM 994 O O . PRO A 1 124 ? -23.316 17.430 10.521 1.00 88.19 124 PRO A O 1
ATOM 997 N N . LYS A 1 125 ? -23.761 17.560 12.716 1.00 91.56 125 LYS A N 1
ATOM 998 C CA . LYS A 1 125 ? -22.805 18.643 13.002 1.00 91.56 125 LYS A CA 1
ATOM 999 C C . LYS A 1 125 ? -21.377 18.143 13.198 1.00 91.56 125 LYS A C 1
ATOM 1001 O O . LYS A 1 125 ? -20.444 18.948 13.216 1.00 91.56 125 LYS A O 1
ATOM 1006 N N . THR A 1 126 ? -21.178 16.834 13.357 1.00 89.06 126 THR A N 1
ATOM 1007 C CA . THR A 1 126 ? -19.840 16.275 13.544 1.00 89.06 126 THR A CA 1
ATOM 1008 C C . THR A 1 126 ? -19.039 16.365 12.233 1.00 89.06 126 THR A C 1
ATOM 1010 O O . THR A 1 126 ? -19.467 15.813 11.218 1.00 89.06 126 THR A O 1
ATOM 1013 N N . PRO A 1 127 ? -17.849 17.004 12.234 1.00 90.56 127 PRO A N 1
ATOM 1014 C CA . PRO A 1 127 ? -17.020 17.142 11.040 1.00 90.56 127 PRO A CA 1
ATOM 1015 C C . PRO A 1 127 ? -16.670 15.791 10.391 1.00 90.56 127 PRO A C 1
ATOM 1017 O O . PRO A 1 127 ? -16.344 14.846 11.123 1.00 90.56 127 PRO A O 1
ATOM 1020 N N . PRO A 1 128 ? -16.619 15.696 9.047 1.00 89.38 128 PRO A N 1
ATOM 1021 C CA . PRO A 1 128 ? -16.294 14.456 8.335 1.00 89.38 128 PRO A CA 1
ATOM 1022 C C . PRO A 1 128 ? -14.999 13.782 8.812 1.00 89.38 128 PRO A C 1
ATOM 1024 O O . PRO A 1 128 ? -14.969 12.569 9.008 1.00 89.38 128 PRO A O 1
ATOM 1027 N N . ALA A 1 129 ? -13.958 14.561 9.127 1.00 88.38 129 ALA A N 1
ATOM 1028 C CA . ALA A 1 129 ? -12.681 14.027 9.608 1.00 88.38 129 ALA A CA 1
ATOM 1029 C C . ALA A 1 129 ? -12.813 13.343 10.980 1.00 88.38 129 ALA A C 1
ATOM 1031 O O . ALA A 1 129 ? -12.195 12.308 11.241 1.00 88.38 129 ALA A O 1
ATOM 1032 N N . LYS A 1 130 ? -13.669 13.883 11.863 1.00 88.56 130 LYS A N 1
ATOM 1033 C CA . LYS A 1 130 ? -13.977 13.245 13.150 1.00 88.56 130 LYS A CA 1
ATOM 1034 C C . LYS A 1 130 ? -14.778 11.961 12.946 1.00 88.56 130 LYS A C 1
ATOM 1036 O O . LYS A 1 130 ? -14.494 10.981 13.632 1.00 88.56 130 LYS A O 1
ATOM 1041 N N . LYS A 1 131 ? -15.711 11.933 11.984 1.00 89.38 131 LYS A N 1
ATOM 1042 C CA . LYS A 1 131 ? -16.452 10.713 11.619 1.00 89.38 131 LYS A CA 1
ATOM 1043 C C . LYS A 1 131 ? -15.517 9.632 11.080 1.00 89.38 131 LYS A C 1
ATOM 1045 O O . LYS A 1 131 ? -15.570 8.503 11.558 1.00 89.38 131 LYS A O 1
ATOM 1050 N N . LEU A 1 132 ? -14.606 9.977 10.169 1.00 89.62 132 LEU A N 1
ATOM 1051 C CA . LEU A 1 132 ? -13.597 9.050 9.650 1.00 89.62 132 LEU A CA 1
ATOM 1052 C C . LEU A 1 132 ? -12.724 8.479 10.774 1.00 89.62 132 LEU A C 1
ATOM 1054 O O . LEU A 1 132 ? -12.581 7.263 10.890 1.00 89.62 132 LEU A O 1
ATOM 1058 N N . LYS A 1 133 ? -12.208 9.337 11.664 1.00 87.94 133 LYS A N 1
ATOM 1059 C CA . LYS A 1 133 ? -11.438 8.889 12.832 1.00 87.94 133 LYS A CA 1
ATOM 1060 C C . LYS A 1 133 ? -12.247 7.935 13.712 1.00 87.94 133 LYS A C 1
ATOM 1062 O O . LYS A 1 133 ? -11.718 6.910 14.133 1.00 87.94 133 LYS A O 1
ATOM 1067 N N . ALA A 1 134 ? -13.518 8.246 13.969 1.00 88.00 134 ALA A N 1
ATOM 1068 C CA . ALA A 1 134 ? -14.406 7.402 14.763 1.00 88.00 134 ALA A CA 1
ATOM 1069 C C . ALA A 1 134 ? -14.649 6.027 14.106 1.00 88.00 134 ALA A C 1
ATOM 1071 O O . ALA A 1 134 ? -14.653 5.014 14.808 1.00 88.00 134 ALA A O 1
ATOM 1072 N N . ARG A 1 135 ? -14.776 5.967 12.771 1.00 89.94 135 ARG A N 1
ATOM 1073 C CA . ARG A 1 135 ? -14.865 4.702 12.017 1.00 89.94 135 ARG A CA 1
ATOM 1074 C C . ARG A 1 135 ? -13.574 3.888 12.113 1.00 89.94 135 ARG A C 1
ATOM 1076 O O . ARG A 1 135 ? -13.629 2.708 12.434 1.00 89.94 135 ARG A O 1
ATOM 1083 N N . LEU A 1 136 ? -12.410 4.512 11.930 1.00 89.00 136 LEU A N 1
ATOM 1084 C CA . LEU A 1 136 ? -11.114 3.820 12.000 1.00 89.00 136 LEU A CA 1
ATOM 1085 C C . LEU A 1 136 ? -10.861 3.177 13.370 1.00 89.00 136 LEU A C 1
ATOM 1087 O O . LEU A 1 136 ? -10.463 2.018 13.436 1.00 89.00 136 LEU A O 1
ATOM 1091 N N . ILE A 1 137 ? -11.127 3.893 14.469 1.00 85.25 137 ILE A N 1
ATOM 1092 C CA . ILE A 1 137 ? -10.889 3.368 15.829 1.00 85.25 137 ILE A CA 1
ATOM 1093 C C . ILE A 1 137 ? -11.899 2.296 16.258 1.00 85.25 137 ILE A C 1
ATOM 1095 O O . ILE A 1 137 ? -11.670 1.610 17.252 1.00 85.25 137 ILE A O 1
ATOM 1099 N N . THR A 1 138 ? -13.026 2.173 15.554 1.00 86.81 138 THR A N 1
ATOM 1100 C CA . THR A 1 138 ? -14.062 1.171 15.852 1.00 86.81 138 THR A CA 1
ATOM 1101 C C . THR A 1 138 ? -14.113 0.030 14.848 1.00 86.81 138 THR A C 1
ATOM 1103 O O . THR A 1 138 ? -14.666 -1.023 15.169 1.00 86.81 138 THR A O 1
ATOM 1106 N N . SER A 1 139 ? -13.494 0.186 13.677 1.00 90.06 139 SER A N 1
ATOM 1107 C CA . SER A 1 139 ? -13.325 -0.895 12.714 1.00 90.06 139 SER A CA 1
ATOM 1108 C C . SER A 1 139 ? -12.447 -1.987 13.317 1.00 90.06 139 SER A C 1
ATOM 1110 O O . SER A 1 139 ? -11.250 -1.809 13.554 1.00 90.06 139 SER A O 1
ATOM 1112 N N . LYS A 1 140 ? -13.058 -3.152 13.550 1.00 91.62 140 LYS A N 1
ATOM 1113 C CA . LYS A 1 140 ? -12.381 -4.327 14.109 1.00 91.62 140 LYS A CA 1
ATOM 1114 C C . LYS A 1 140 ? -11.169 -4.723 13.263 1.00 91.62 140 LYS A C 1
ATOM 1116 O O . LYS A 1 140 ? -10.115 -5.020 13.822 1.00 91.62 140 LYS A O 1
ATOM 1121 N N . ASN A 1 141 ? -11.323 -4.703 11.940 1.00 94.31 141 ASN A N 1
ATOM 1122 C CA . ASN A 1 141 ? -10.281 -5.107 10.999 1.00 94.31 141 ASN A CA 1
ATOM 1123 C C . ASN A 1 141 ? -9.133 -4.094 10.981 1.00 94.31 141 ASN A C 1
ATOM 1125 O O . ASN A 1 141 ? -7.976 -4.490 11.109 1.00 94.31 141 ASN A O 1
ATOM 1129 N N . TYR A 1 142 ? -9.439 -2.792 10.933 1.00 94.19 142 TYR A N 1
ATOM 1130 C CA . TYR A 1 142 ? -8.404 -1.757 10.944 1.00 94.19 142 TYR A CA 1
ATOM 1131 C C . TYR A 1 142 ? -7.618 -1.729 12.262 1.00 94.19 142 TYR A C 1
ATOM 1133 O O . TYR A 1 142 ? -6.389 -1.676 12.248 1.00 94.19 142 TYR A O 1
ATOM 1141 N N . VAL A 1 143 ? -8.303 -1.815 13.408 1.00 93.31 143 VAL A N 1
ATOM 1142 C CA . VAL A 1 143 ? -7.640 -1.858 14.721 1.00 93.31 143 VAL A CA 1
ATOM 1143 C C . VAL A 1 143 ? -6.747 -3.090 14.835 1.00 93.31 143 VAL A C 1
ATOM 1145 O O . VAL A 1 143 ? -5.594 -2.959 15.237 1.00 93.31 143 VAL A O 1
ATOM 1148 N N . ALA A 1 144 ? -7.235 -4.269 14.434 1.00 94.62 144 ALA A N 1
ATOM 1149 C CA . ALA A 1 144 ? -6.428 -5.487 14.433 1.00 94.62 144 ALA A CA 1
ATOM 1150 C C . ALA A 1 144 ? -5.180 -5.344 13.547 1.00 94.62 144 ALA A C 1
ATOM 1152 O O . ALA A 1 144 ? -4.084 -5.705 13.975 1.00 94.62 144 ALA A O 1
ATOM 1153 N N . ALA A 1 145 ? -5.331 -4.758 12.356 1.00 94.94 145 ALA A N 1
ATOM 1154 C CA . ALA A 1 145 ? -4.225 -4.515 11.438 1.00 94.94 145 ALA A CA 1
ATOM 1155 C C . ALA A 1 145 ? -3.182 -3.562 12.029 1.00 94.94 145 ALA A C 1
ATOM 1157 O O . ALA A 1 145 ? -1.992 -3.871 12.040 1.00 94.94 145 ALA A O 1
ATOM 1158 N N . PHE A 1 146 ? -3.626 -2.438 12.594 1.00 94.00 146 PHE A N 1
ATOM 1159 C CA . PHE A 1 146 ? -2.739 -1.458 13.211 1.00 94.00 146 PHE A CA 1
ATOM 1160 C C . PHE A 1 146 ? -2.016 -2.022 14.441 1.00 94.00 146 PHE A C 1
ATOM 1162 O O . PHE A 1 146 ? -0.818 -1.789 14.612 1.00 94.00 146 PHE A O 1
ATOM 1169 N N . THR A 1 147 ? -2.707 -2.794 15.286 1.00 95.38 147 THR A N 1
ATOM 1170 C CA . THR A 1 147 ? -2.091 -3.469 16.436 1.00 95.38 147 THR A CA 1
ATOM 1171 C C . THR A 1 147 ? -1.030 -4.471 15.986 1.00 95.38 147 THR A C 1
ATOM 1173 O O . THR A 1 147 ? 0.087 -4.415 16.497 1.00 95.38 147 THR A O 1
ATOM 1176 N N . ALA A 1 148 ? -1.339 -5.319 15.000 1.00 96.25 148 ALA A N 1
ATOM 1177 C CA . ALA A 1 148 ? -0.392 -6.285 14.444 1.00 96.25 148 ALA A CA 1
ATOM 1178 C C . ALA A 1 148 ? 0.830 -5.594 13.812 1.00 96.25 148 ALA A C 1
ATOM 1180 O O . ALA A 1 148 ? 1.975 -5.988 14.037 1.00 96.25 148 ALA A O 1
ATOM 1181 N N . PHE A 1 149 ? 0.609 -4.490 13.093 1.00 95.06 149 PHE A N 1
ATOM 1182 C CA . PHE A 1 149 ? 1.689 -3.687 12.528 1.00 95.06 149 PHE A CA 1
ATOM 1183 C C . PHE A 1 149 ? 2.609 -3.126 13.622 1.00 95.06 149 PHE A C 1
ATOM 1185 O O . PHE A 1 149 ? 3.834 -3.207 13.516 1.00 95.06 149 PHE A O 1
ATOM 1192 N N . LYS A 1 150 ? 2.038 -2.588 14.710 1.00 95.12 150 LYS A N 1
ATOM 1193 C CA . LYS A 1 150 ? 2.805 -2.059 15.851 1.00 95.12 150 LYS A CA 1
ATOM 1194 C C . LYS A 1 150 ? 3.571 -3.141 16.607 1.00 95.12 150 LYS A C 1
ATOM 1196 O O . LYS A 1 150 ? 4.683 -2.870 17.057 1.00 95.12 150 LYS A O 1
ATOM 1201 N N . SER A 1 151 ? 3.028 -4.353 16.703 1.00 95.75 151 SER A N 1
ATOM 1202 C CA . SER A 1 151 ? 3.726 -5.506 17.281 1.00 95.75 151 SER A CA 1
ATOM 1203 C C . SER A 1 151 ? 4.736 -6.152 16.327 1.00 95.75 151 SER A C 1
ATOM 1205 O O . SER A 1 151 ? 5.329 -7.164 16.686 1.00 95.75 151 SER A O 1
ATOM 1207 N N . LYS A 1 152 ? 4.961 -5.572 15.136 1.00 96.81 152 LYS A N 1
ATOM 1208 C CA . LYS A 1 152 ? 5.834 -6.097 14.071 1.00 96.81 152 LYS A CA 1
ATOM 1209 C C . LYS A 1 152 ? 5.389 -7.457 13.513 1.00 96.81 152 LYS A C 1
ATOM 1211 O O . LYS A 1 152 ? 6.162 -8.111 12.816 1.00 96.81 152 LYS A O 1
ATOM 1216 N N . ASP A 1 153 ? 4.145 -7.860 13.764 1.00 97.56 153 ASP A N 1
ATOM 1217 C CA . ASP A 1 153 ? 3.532 -9.017 13.115 1.00 97.56 153 ASP A CA 1
ATOM 1218 C C . ASP A 1 153 ? 2.924 -8.577 11.779 1.00 97.56 153 ASP A C 1
ATOM 1220 O O . ASP A 1 153 ? 1.720 -8.361 11.623 1.00 97.56 153 ASP A O 1
ATOM 1224 N N . TYR A 1 154 ? 3.801 -8.377 10.798 1.00 96.69 154 TYR A N 1
ATOM 1225 C CA . TYR A 1 154 ? 3.412 -7.836 9.499 1.00 96.69 154 TYR A CA 1
ATOM 1226 C C . TYR A 1 154 ? 2.542 -8.804 8.687 1.00 96.69 154 TYR A C 1
ATOM 1228 O O . TYR A 1 154 ? 1.720 -8.353 7.895 1.00 96.69 154 TYR A O 1
ATOM 1236 N N . LYS A 1 155 ? 2.659 -10.123 8.904 1.00 96.75 155 LYS A N 1
ATOM 1237 C CA . LYS A 1 155 ? 1.797 -11.116 8.242 1.00 96.75 155 LYS A CA 1
ATOM 1238 C C . LYS A 1 155 ? 0.362 -11.021 8.761 1.00 96.75 155 LYS A C 1
ATOM 1240 O O . LYS A 1 155 ? -0.574 -10.971 7.961 1.00 96.75 155 LYS A O 1
ATOM 1245 N N . ALA A 1 156 ? 0.182 -10.934 10.081 1.00 96.94 156 ALA A N 1
ATOM 1246 C CA . ALA A 1 156 ? -1.138 -10.693 10.657 1.00 96.94 156 ALA A CA 1
ATOM 1247 C C . ALA A 1 156 ? -1.691 -9.317 10.252 1.00 96.94 156 ALA A C 1
ATOM 1249 O O . ALA A 1 156 ? -2.882 -9.207 9.949 1.00 96.94 156 ALA A O 1
ATOM 1250 N N . ALA A 1 157 ? -0.833 -8.292 10.171 1.00 97.31 157 ALA A N 1
ATOM 1251 C CA . ALA A 1 157 ? -1.223 -6.961 9.713 1.00 97.31 157 ALA A CA 1
ATOM 1252 C C . ALA A 1 157 ? -1.765 -6.983 8.277 1.00 97.31 157 ALA A C 1
ATOM 1254 O O . ALA A 1 157 ? -2.851 -6.461 8.042 1.00 97.31 157 ALA A O 1
ATOM 1255 N N . ILE A 1 158 ? -1.073 -7.642 7.339 1.00 97.31 158 ILE A N 1
ATOM 1256 C CA . ILE A 1 158 ? -1.514 -7.782 5.939 1.00 97.31 158 ILE A CA 1
ATOM 1257 C C . ILE A 1 158 ? -2.894 -8.439 5.867 1.00 97.31 158 ILE A C 1
ATOM 1259 O O . ILE A 1 158 ? -3.799 -7.901 5.229 1.00 97.31 158 ILE A O 1
ATOM 1263 N N . LYS A 1 159 ? -3.086 -9.564 6.570 1.00 96.94 159 LYS A N 1
ATOM 1264 C CA . LYS A 1 159 ? -4.377 -10.269 6.597 1.00 96.94 159 LYS A CA 1
ATOM 1265 C C . LYS A 1 159 ? -5.504 -9.369 7.112 1.00 96.94 159 LYS A C 1
ATOM 1267 O O . LYS A 1 159 ? -6.600 -9.366 6.556 1.00 96.94 159 LYS A O 1
ATOM 1272 N N . ALA A 1 160 ? -5.241 -8.605 8.168 1.00 96.88 160 ALA A N 1
ATOM 1273 C CA . ALA A 1 160 ? -6.232 -7.722 8.767 1.00 96.88 160 ALA A CA 1
ATOM 1274 C C . ALA A 1 160 ? -6.506 -6.466 7.916 1.00 96.88 160 ALA A C 1
ATOM 1276 O O . ALA A 1 160 ? -7.667 -6.076 7.803 1.00 96.88 160 ALA A O 1
ATOM 1277 N N . TYR A 1 161 ? -5.495 -5.877 7.262 1.00 96.81 161 TYR A N 1
ATOM 1278 C CA . TYR A 1 161 ? -5.694 -4.787 6.297 1.00 96.81 161 TYR A CA 1
ATOM 1279 C C . TYR A 1 161 ? -6.525 -5.252 5.103 1.00 96.81 161 TYR A C 1
ATOM 1281 O O . TYR A 1 161 ? -7.453 -4.555 4.707 1.00 96.81 161 TYR A O 1
ATOM 1289 N N . HIS A 1 162 ? -6.277 -6.461 4.590 1.00 94.94 162 HIS A N 1
ATOM 1290 C CA . HIS A 1 162 ? -7.081 -7.026 3.509 1.00 94.94 162 HIS A CA 1
ATOM 1291 C C . HIS A 1 162 ? -8.564 -7.171 3.898 1.00 94.94 162 HIS A C 1
ATOM 1293 O O . HIS A 1 162 ? -9.465 -6.899 3.106 1.00 94.94 162 HIS A O 1
ATOM 1299 N N . ALA A 1 163 ? -8.841 -7.542 5.150 1.00 94.88 163 ALA A N 1
ATOM 1300 C CA . ALA A 1 163 ? -10.207 -7.648 5.655 1.00 94.88 163 ALA A CA 1
ATOM 1301 C C . ALA A 1 163 ? -10.945 -6.293 5.734 1.00 94.88 163 ALA A C 1
ATOM 1303 O O . ALA A 1 163 ? -12.172 -6.280 5.803 1.00 94.88 163 ALA A O 1
ATOM 1304 N N . VAL A 1 164 ? -10.243 -5.152 5.698 1.00 94.44 164 VAL A N 1
ATOM 1305 C CA . VAL A 1 164 ? -10.879 -3.822 5.622 1.00 94.44 164 VAL A CA 1
ATOM 1306 C C . VAL A 1 164 ? -11.593 -3.630 4.280 1.00 94.44 164 VAL A C 1
ATOM 1308 O O . VAL A 1 164 ? -12.640 -2.989 4.245 1.00 94.44 164 VAL A O 1
ATOM 1311 N N . PHE A 1 165 ? -11.099 -4.218 3.184 1.00 91.69 165 PHE A N 1
ATOM 1312 C CA . PHE A 1 165 ? -11.720 -4.066 1.860 1.00 91.69 165 PHE A CA 1
ATOM 1313 C C . PHE A 1 165 ? -13.065 -4.786 1.735 1.00 91.69 165 PHE A C 1
ATOM 1315 O O . PHE A 1 165 ? -13.922 -4.325 0.984 1.00 91.69 165 PHE A O 1
ATOM 1322 N N . ALA A 1 166 ? -13.239 -5.877 2.485 1.00 90.00 166 ALA A N 1
ATOM 1323 C CA . ALA A 1 166 ? -14.459 -6.682 2.515 1.00 90.00 166 ALA A CA 1
ATOM 1324 C C . ALA A 1 166 ? -15.510 -6.174 3.523 1.00 90.00 166 ALA A C 1
ATOM 1326 O O . ALA A 1 166 ? -16.615 -6.703 3.563 1.00 90.00 166 ALA A O 1
ATOM 1327 N N . ASP A 1 167 ? -15.177 -5.184 4.357 1.00 90.25 167 ASP A N 1
ATOM 1328 C CA . ASP A 1 167 ? -16.120 -4.590 5.309 1.00 90.25 167 ASP A CA 1
ATOM 1329 C C . ASP A 1 167 ? -17.001 -3.556 4.593 1.00 90.25 167 ASP A C 1
ATOM 1331 O O . ASP A 1 167 ? -16.506 -2.556 4.068 1.00 90.25 167 ASP A O 1
ATOM 1335 N N . GLU A 1 168 ? -18.314 -3.791 4.589 1.00 86.62 168 GLU A N 1
ATOM 1336 C CA . GLU A 1 168 ? -19.322 -2.915 3.974 1.00 86.62 168 GLU A CA 1
ATOM 1337 C C . GLU A 1 168 ? -19.328 -1.503 4.576 1.00 86.62 168 GLU A C 1
ATOM 1339 O O . GLU A 1 168 ? -19.723 -0.541 3.919 1.00 86.62 168 GLU A O 1
ATOM 1344 N N . ASN A 1 169 ? -18.845 -1.355 5.814 1.00 85.56 169 ASN A N 1
ATOM 1345 C CA . ASN A 1 169 ? -18.776 -0.067 6.503 1.00 85.56 169 ASN A CA 1
ATOM 1346 C C . ASN A 1 169 ? -17.484 0.709 6.206 1.00 85.56 169 ASN A C 1
ATOM 1348 O O . ASN A 1 169 ? -17.328 1.844 6.673 1.00 85.56 169 ASN A O 1
ATOM 1352 N N . SER A 1 170 ? -16.546 0.119 5.460 1.00 91.38 170 SER A N 1
ATOM 1353 C CA . SER A 1 170 ? -15.306 0.785 5.069 1.00 91.38 170 SER A CA 1
ATOM 1354 C C . SER A 1 170 ? -15.561 1.826 3.992 1.00 91.38 170 SER A C 1
ATOM 1356 O O . SER A 1 170 ? -15.889 1.504 2.847 1.00 91.38 170 SER A O 1
ATOM 1358 N N . THR A 1 171 ? -15.317 3.089 4.337 1.00 92.81 171 THR A N 1
ATOM 1359 C CA . THR A 1 171 ? -15.314 4.170 3.350 1.00 92.81 171 THR A CA 1
ATOM 1360 C C . THR A 1 171 ? -14.091 4.092 2.440 1.00 92.81 171 THR A C 1
ATOM 1362 O O . THR A 1 171 ? -13.127 3.373 2.719 1.00 92.81 171 THR A O 1
ATOM 1365 N N . ILE A 1 172 ? -14.111 4.847 1.344 1.00 94.38 172 ILE A N 1
ATOM 1366 C CA . ILE A 1 172 ? -12.994 4.918 0.393 1.00 94.38 172 ILE A CA 1
ATOM 1367 C C . ILE A 1 172 ? -11.716 5.387 1.104 1.00 94.38 172 ILE A C 1
ATOM 1369 O O . ILE A 1 172 ? -10.659 4.793 0.911 1.00 94.38 172 ILE A O 1
ATOM 1373 N N . GLU A 1 173 ? -11.807 6.362 2.007 1.00 94.56 173 GLU A N 1
ATOM 1374 C CA . GLU A 1 173 ? -10.665 6.847 2.787 1.00 94.56 173 GLU A CA 1
ATOM 1375 C C . GLU A 1 173 ? -10.108 5.764 3.715 1.00 94.56 173 GLU A C 1
ATOM 1377 O O . GLU A 1 173 ? -8.896 5.634 3.862 1.00 94.56 173 GLU A O 1
ATOM 1382 N N . MET A 1 174 ? -10.971 4.936 4.316 1.00 95.25 174 MET A N 1
ATOM 1383 C CA . MET A 1 174 ? -10.511 3.800 5.121 1.00 95.25 174 MET A CA 1
ATOM 1384 C C . MET A 1 174 ? -9.771 2.770 4.267 1.00 95.25 174 MET A C 1
ATOM 1386 O O . MET A 1 174 ? -8.753 2.238 4.708 1.00 95.25 174 MET A O 1
ATOM 1390 N N . LYS A 1 175 ? -10.260 2.505 3.050 1.00 95.75 175 LYS A N 1
ATOM 1391 C CA . LYS A 1 175 ? -9.602 1.606 2.094 1.00 95.75 175 LYS A CA 1
ATOM 1392 C C . LYS A 1 175 ? -8.249 2.168 1.655 1.00 95.75 175 LYS A C 1
ATOM 1394 O O . LYS A 1 175 ? -7.274 1.425 1.657 1.00 95.75 175 LYS A O 1
ATOM 1399 N N . TYR A 1 176 ? -8.162 3.470 1.383 1.00 96.62 176 TYR A N 1
ATOM 1400 C CA . TYR A 1 176 ? -6.900 4.150 1.085 1.00 96.62 176 TYR A CA 1
ATOM 1401 C C . TYR A 1 176 ? -5.880 3.978 2.227 1.00 96.62 176 TYR A C 1
ATOM 1403 O O . TYR A 1 176 ? -4.782 3.472 2.006 1.00 96.62 176 TYR A O 1
ATOM 1411 N N . ILE A 1 177 ? -6.265 4.291 3.471 1.00 96.25 177 ILE A N 1
ATOM 1412 C CA . ILE A 1 177 ? -5.370 4.163 4.636 1.00 96.25 177 ILE A CA 1
ATOM 1413 C C . ILE A 1 177 ? -4.974 2.691 4.870 1.00 96.25 177 ILE A C 1
ATOM 1415 O O . ILE A 1 177 ? -3.839 2.392 5.249 1.00 96.25 177 ILE A O 1
ATOM 1419 N N . ALA A 1 178 ? -5.889 1.744 4.636 1.00 96.50 178 ALA A N 1
ATOM 1420 C CA . ALA A 1 178 ? -5.583 0.319 4.725 1.00 96.50 178 ALA A CA 1
ATOM 1421 C C . ALA A 1 178 ? -4.572 -0.130 3.657 1.00 96.50 178 ALA A C 1
ATOM 1423 O O . ALA A 1 178 ? -3.684 -0.923 3.973 1.00 96.50 178 ALA A O 1
ATOM 1424 N N . LEU A 1 179 ? -4.655 0.396 2.429 1.00 97.31 179 LEU A N 1
ATOM 1425 C CA . LEU A 1 179 ? -3.664 0.133 1.384 1.00 97.31 179 LEU A CA 1
ATOM 1426 C C . LEU A 1 179 ? -2.287 0.696 1.742 1.00 97.31 179 LEU A C 1
ATOM 1428 O O . LEU A 1 179 ? -1.298 -0.004 1.549 1.00 97.31 179 LEU A O 1
ATOM 1432 N N . GLU A 1 180 ? -2.198 1.897 2.323 1.00 97.31 180 GLU A N 1
ATOM 1433 C CA . GLU A 1 180 ? -0.916 2.432 2.816 1.00 97.31 180 GLU A CA 1
ATOM 1434 C C . GLU A 1 180 ? -0.317 1.531 3.907 1.00 97.31 180 GLU A C 1
ATOM 1436 O O . GLU A 1 180 ? 0.888 1.257 3.930 1.00 97.31 180 GLU A O 1
ATOM 1441 N N . GLY A 1 181 ? -1.156 1.021 4.812 1.00 96.25 181 GLY A N 1
ATOM 1442 C CA . GLY A 1 181 ? -0.750 0.046 5.823 1.00 96.25 181 GLY A CA 1
ATOM 1443 C C . GLY A 1 181 ? -0.252 -1.270 5.217 1.00 96.25 181 GLY A C 1
ATOM 1444 O O . GLY A 1 181 ? 0.770 -1.814 5.652 1.00 96.25 181 GLY A O 1
ATOM 1445 N N . LEU A 1 182 ? -0.931 -1.760 4.181 1.00 96.94 182 LEU A N 1
ATOM 1446 C CA . LEU A 1 182 ? -0.574 -2.975 3.455 1.00 96.94 182 LEU A CA 1
ATOM 1447 C C . LEU A 1 182 ? 0.735 -2.802 2.673 1.00 96.94 182 LEU A C 1
ATOM 1449 O O . LEU A 1 182 ? 1.628 -3.634 2.817 1.00 96.94 182 LEU A O 1
ATOM 1453 N N . GLN A 1 183 ? 0.905 -1.692 1.951 1.00 97.38 183 GLN A N 1
ATOM 1454 C CA . GLN A 1 183 ? 2.141 -1.327 1.250 1.00 97.38 183 GLN A CA 1
ATOM 1455 C C . GLN A 1 183 ? 3.329 -1.265 2.224 1.00 97.38 183 GLN A C 1
ATOM 1457 O O . GLN A 1 183 ? 4.380 -1.863 1.985 1.00 97.38 183 GLN A O 1
ATOM 1462 N N . ASN A 1 184 ? 3.157 -0.601 3.371 1.00 96.44 184 ASN A N 1
ATOM 1463 C CA . ASN A 1 184 ? 4.193 -0.531 4.401 1.00 96.44 184 ASN A CA 1
ATOM 1464 C C . ASN A 1 184 ? 4.506 -1.902 5.013 1.00 96.44 184 ASN A C 1
ATOM 1466 O O . ASN A 1 184 ? 5.665 -2.187 5.312 1.00 96.44 184 ASN A O 1
ATOM 1470 N N . SER A 1 185 ? 3.503 -2.758 5.200 1.00 97.25 185 SER A N 1
ATOM 1471 C CA . SER A 1 185 ? 3.705 -4.114 5.723 1.00 97.25 185 SER A CA 1
ATOM 1472 C C . SER A 1 185 ? 4.453 -4.994 4.720 1.00 97.25 185 SER A C 1
ATOM 1474 O O . SER A 1 185 ? 5.423 -5.646 5.105 1.00 97.25 185 SER A O 1
ATOM 1476 N N . ALA A 1 186 ? 4.073 -4.941 3.438 1.00 96.50 186 ALA A N 1
ATOM 1477 C CA . ALA A 1 186 ? 4.744 -5.627 2.333 1.00 96.50 186 ALA A CA 1
ATOM 1478 C C . ALA A 1 186 ? 6.227 -5.248 2.272 1.00 96.50 186 ALA A C 1
ATOM 1480 O O . ALA A 1 186 ? 7.110 -6.103 2.272 1.00 96.50 186 ALA A O 1
ATOM 1481 N N . ARG A 1 187 ? 6.515 -3.949 2.379 1.00 95.44 187 ARG A N 1
ATOM 1482 C CA . ARG A 1 187 ? 7.876 -3.419 2.468 1.00 95.44 187 ARG A CA 1
ATOM 1483 C C . ARG A 1 187 ? 8.679 -4.006 3.635 1.00 95.44 187 ARG A C 1
ATOM 1485 O O . ARG A 1 187 ? 9.863 -4.295 3.486 1.00 95.44 187 ARG A O 1
ATOM 1492 N N . LYS A 1 188 ? 8.060 -4.211 4.804 1.00 96.19 188 LYS A N 1
ATOM 1493 C CA . LYS A 1 188 ? 8.739 -4.774 5.988 1.00 96.19 188 LYS A CA 1
ATOM 1494 C C . LYS A 1 188 ? 9.055 -6.259 5.860 1.00 96.19 188 LYS A C 1
ATOM 1496 O O . LYS A 1 188 ? 10.082 -6.685 6.382 1.00 96.19 188 LYS A O 1
ATOM 1501 N N . ILE A 1 189 ? 8.206 -7.023 5.176 1.00 95.88 189 ILE A N 1
ATOM 1502 C CA . ILE A 1 189 ? 8.452 -8.446 4.898 1.00 95.88 189 ILE A CA 1
ATOM 1503 C C . ILE A 1 189 ? 9.224 -8.675 3.598 1.00 95.88 189 ILE A C 1
ATOM 1505 O O . ILE A 1 189 ? 9.506 -9.822 3.271 1.00 95.88 189 ILE A O 1
ATOM 1509 N N . LYS A 1 190 ? 9.587 -7.595 2.893 1.00 95.88 190 LYS A N 1
ATOM 1510 C CA . LYS A 1 190 ? 10.230 -7.630 1.580 1.00 95.88 190 LYS A CA 1
ATOM 1511 C C . LYS A 1 190 ? 9.378 -8.396 0.556 1.00 95.88 190 LYS A C 1
ATOM 1513 O O . LYS A 1 190 ? 9.890 -9.200 -0.197 1.00 95.88 190 LYS A O 1
ATOM 1518 N N . ASP A 1 191 ? 8.077 -8.159 0.509 1.00 96.12 191 ASP A N 1
ATOM 1519 C CA . ASP A 1 191 ? 7.212 -8.724 -0.531 1.00 96.12 191 ASP A CA 1
ATOM 1520 C C . ASP A 1 191 ? 7.037 -7.685 -1.648 1.00 96.12 191 ASP A C 1
ATOM 1522 O O . ASP A 1 191 ? 6.303 -6.705 -1.487 1.00 96.12 191 ASP A O 1
ATOM 1526 N N . LEU A 1 192 ? 7.794 -7.846 -2.742 1.00 95.44 192 LEU A N 1
ATOM 1527 C CA . LEU A 1 192 ? 7.806 -6.893 -3.857 1.00 95.44 192 LEU A CA 1
ATOM 1528 C C . LEU A 1 192 ? 6.478 -6.906 -4.622 1.00 95.44 192 LEU A C 1
ATOM 1530 O O . LEU A 1 192 ? 5.956 -5.840 -4.944 1.00 95.44 192 LEU A O 1
ATOM 1534 N N . ASP A 1 193 ? 5.922 -8.086 -4.891 1.00 96.19 193 ASP A N 1
ATOM 1535 C CA . ASP A 1 193 ? 4.686 -8.215 -5.664 1.00 96.19 193 ASP A CA 1
ATOM 1536 C C . ASP A 1 193 ? 3.503 -7.607 -4.909 1.00 96.19 193 ASP A C 1
ATOM 1538 O O . ASP A 1 193 ? 2.722 -6.844 -5.483 1.00 96.19 193 ASP A O 1
ATOM 1542 N N . LEU A 1 194 ? 3.415 -7.849 -3.598 1.00 96.56 194 LEU A N 1
ATOM 1543 C CA . LEU A 1 194 ? 2.387 -7.228 -2.769 1.00 96.56 194 LEU A CA 1
ATOM 1544 C C . LEU A 1 194 ? 2.569 -5.707 -2.674 1.00 96.56 194 LEU A C 1
ATOM 1546 O O . LEU A 1 194 ? 1.583 -4.968 -2.690 1.00 96.56 194 LEU A O 1
ATOM 1550 N N . PHE A 1 195 ? 3.812 -5.221 -2.599 1.00 97.38 195 PHE A N 1
ATOM 1551 C CA . PHE A 1 195 ? 4.094 -3.785 -2.609 1.00 97.38 195 PHE A CA 1
ATOM 1552 C C . PHE A 1 195 ? 3.649 -3.130 -3.924 1.00 97.38 195 PHE A C 1
ATOM 1554 O O . PHE A 1 195 ? 3.024 -2.066 -3.898 1.00 97.38 195 PHE A O 1
ATOM 1561 N N . ILE A 1 196 ? 3.933 -3.763 -5.066 1.00 97.12 196 ILE A N 1
ATOM 1562 C CA . ILE A 1 196 ? 3.502 -3.302 -6.392 1.00 97.12 196 ILE A CA 1
ATOM 1563 C C . ILE A 1 196 ? 1.976 -3.264 -6.469 1.00 97.12 196 ILE A C 1
ATOM 1565 O O . ILE A 1 196 ? 1.411 -2.234 -6.838 1.00 97.12 196 ILE A O 1
ATOM 1569 N N . LEU A 1 197 ? 1.308 -4.351 -6.072 1.00 97.38 197 LEU A N 1
ATOM 1570 C CA . LEU A 1 197 ? -0.150 -4.438 -6.092 1.00 97.38 197 LEU A CA 1
ATOM 1571 C C . LEU A 1 197 ? -0.784 -3.322 -5.251 1.00 97.38 197 LEU A C 1
ATOM 1573 O O . LEU A 1 197 ? -1.647 -2.595 -5.739 1.00 97.38 197 LEU A O 1
ATOM 1577 N N . ALA A 1 198 ? -0.303 -3.128 -4.020 1.00 97.06 198 ALA A N 1
ATOM 1578 C CA . ALA A 1 198 ? -0.775 -2.062 -3.142 1.00 97.06 198 ALA A CA 1
ATOM 1579 C C . ALA A 1 198 ? -0.571 -0.672 -3.757 1.00 97.06 198 ALA A C 1
ATOM 1581 O O . ALA A 1 198 ? -1.472 0.159 -3.717 1.00 97.06 198 ALA A O 1
ATOM 1582 N N . SER A 1 199 ? 0.597 -0.427 -4.359 1.00 97.50 199 SER A N 1
ATOM 1583 C CA . SER A 1 199 ? 0.929 0.857 -4.989 1.00 97.50 199 SER A CA 1
ATOM 1584 C C . SER A 1 199 ? -0.011 1.178 -6.153 1.00 97.50 199 SER A C 1
ATOM 1586 O O . SER A 1 199 ? -0.463 2.314 -6.287 1.00 97.50 199 SER A O 1
ATOM 1588 N N . LYS A 1 200 ? -0.352 0.175 -6.968 1.00 97.75 200 LYS A N 1
ATOM 1589 C CA . LYS A 1 200 ? -1.283 0.337 -8.091 1.00 97.75 200 LYS A CA 1
ATOM 1590 C C . LYS A 1 200 ? -2.694 0.654 -7.620 1.00 97.75 200 LYS A C 1
ATOM 1592 O O . LYS A 1 200 ? -3.308 1.581 -8.140 1.00 97.75 200 LYS A O 1
ATOM 1597 N N . GLU A 1 201 ? -3.184 -0.062 -6.611 1.00 97.50 201 GLU A N 1
ATOM 1598 C CA . GLU A 1 201 ? -4.512 0.192 -6.042 1.00 97.50 201 GLU A CA 1
ATOM 1599 C C . GLU A 1 201 ? -4.591 1.566 -5.357 1.00 97.50 201 GLU A C 1
ATOM 1601 O O . GLU A 1 201 ? -5.589 2.269 -5.510 1.00 97.50 201 GLU A O 1
ATOM 1606 N N . ILE A 1 202 ? -3.523 2.010 -4.680 1.00 96.88 202 ILE A N 1
ATOM 1607 C CA . ILE A 1 202 ? -3.422 3.383 -4.155 1.00 96.88 202 ILE A CA 1
ATOM 1608 C C . ILE A 1 202 ? -3.515 4.390 -5.303 1.00 96.88 202 ILE A C 1
ATOM 1610 O O . ILE A 1 202 ? -4.334 5.303 -5.244 1.00 96.88 202 ILE A O 1
ATOM 1614 N N . GLY A 1 203 ? -2.719 4.213 -6.362 1.00 95.19 203 GLY A N 1
ATOM 1615 C CA . GLY A 1 203 ? -2.735 5.107 -7.520 1.00 95.19 203 GLY A CA 1
ATOM 1616 C C . GLY A 1 203 ? -4.102 5.183 -8.189 1.00 95.19 203 GLY A C 1
ATOM 1617 O O . GLY A 1 203 ? -4.569 6.274 -8.505 1.00 95.19 203 GLY A O 1
ATOM 1618 N N . LYS A 1 204 ? -4.779 4.042 -8.329 1.00 96.38 204 LYS A N 1
ATOM 1619 C CA . LYS A 1 204 ? -6.136 3.973 -8.870 1.00 96.38 204 LYS A CA 1
ATOM 1620 C C . LYS A 1 204 ? -7.142 4.717 -7.990 1.00 96.38 204 LYS A C 1
ATOM 1622 O O . LYS A 1 204 ? -7.943 5.488 -8.507 1.00 96.38 204 LYS A O 1
ATOM 1627 N N . LEU A 1 205 ? -7.072 4.560 -6.665 1.00 95.62 205 LEU A N 1
ATOM 1628 C CA . LEU A 1 205 ? -7.927 5.324 -5.750 1.00 95.62 205 LEU A CA 1
ATOM 1629 C C . LEU A 1 205 ? -7.669 6.832 -5.831 1.00 95.62 205 LEU A C 1
ATOM 1631 O O . LEU A 1 205 ? -8.633 7.590 -5.851 1.00 95.62 205 LEU A O 1
ATOM 1635 N N . ILE A 1 206 ? -6.407 7.267 -5.898 1.00 95.69 206 ILE A N 1
ATOM 1636 C CA . ILE A 1 206 ? -6.058 8.691 -6.042 1.00 95.69 206 ILE A CA 1
ATOM 1637 C C . ILE A 1 206 ? -6.599 9.250 -7.362 1.00 95.69 206 ILE A C 1
ATOM 1639 O O . ILE A 1 206 ? -7.113 10.366 -7.390 1.00 95.69 206 ILE A O 1
ATOM 1643 N N . LYS A 1 207 ? -6.505 8.479 -8.447 1.00 95.44 207 LYS A N 1
ATOM 1644 C CA . LYS A 1 207 ? -6.993 8.877 -9.768 1.00 95.44 207 LYS A CA 1
ATOM 1645 C C . LYS A 1 207 ? -8.521 8.988 -9.807 1.00 95.44 207 LYS A C 1
ATOM 1647 O O . LYS A 1 207 ? -9.058 9.989 -10.283 1.00 95.44 207 LYS A O 1
ATOM 1652 N N . ASP A 1 208 ? -9.221 7.981 -9.288 1.00 95.38 208 ASP A N 1
ATOM 1653 C CA . ASP A 1 208 ? -10.651 7.802 -9.549 1.00 95.38 208 ASP A CA 1
ATOM 1654 C C . ASP A 1 208 ? -11.544 8.375 -8.432 1.00 95.38 208 ASP A C 1
ATOM 1656 O O . ASP A 1 208 ? -12.582 8.991 -8.710 1.00 95.38 208 ASP A O 1
ATOM 1660 N N . ALA A 1 209 ? -11.156 8.214 -7.164 1.00 92.75 209 ALA A N 1
ATOM 1661 C CA . ALA A 1 209 ? -12.013 8.485 -6.011 1.00 92.75 209 ALA A CA 1
ATOM 1662 C C . ALA A 1 209 ? -11.819 9.886 -5.408 1.00 92.75 209 ALA A C 1
ATOM 1664 O O . ALA A 1 209 ? -10.769 10.509 -5.541 1.00 92.75 209 ALA A O 1
ATOM 1665 N N . ASP A 1 210 ? -12.849 10.402 -4.731 1.00 92.50 210 ASP A N 1
ATOM 1666 C CA . ASP A 1 210 ? -12.713 11.617 -3.923 1.00 92.50 210 ASP A CA 1
ATOM 1667 C C . ASP A 1 210 ? -12.037 11.277 -2.588 1.00 92.50 210 ASP A C 1
ATOM 1669 O O . ASP A 1 210 ? -12.602 10.581 -1.745 1.00 92.50 210 ASP A O 1
ATOM 1673 N N . LEU A 1 211 ? -10.805 11.755 -2.429 1.00 92.38 211 LEU A N 1
ATOM 1674 C CA . LEU A 1 211 ? -10.002 11.635 -1.214 1.00 92.38 211 LEU A CA 1
ATOM 1675 C C . LEU A 1 211 ? -9.715 13.014 -0.597 1.00 92.38 211 LEU A C 1
ATOM 1677 O O . LEU A 1 211 ? -8.761 13.168 0.168 1.00 92.38 211 LEU A O 1
ATOM 1681 N N . SER A 1 212 ? -10.538 14.024 -0.900 1.00 90.75 212 SER A N 1
ATOM 1682 C CA . SER A 1 212 ? -10.385 15.389 -0.378 1.00 90.75 212 SER A CA 1
ATOM 1683 C C . SER A 1 212 ? -10.386 15.447 1.149 1.00 90.75 212 SER A C 1
ATOM 1685 O O . SER A 1 212 ? -9.695 16.276 1.733 1.00 90.75 212 SER A O 1
ATOM 1687 N N . LEU A 1 213 ? -11.075 14.514 1.815 1.00 91.75 213 LEU A N 1
ATOM 1688 C CA . LEU A 1 213 ? -11.056 14.388 3.273 1.00 91.75 213 LEU A CA 1
ATOM 1689 C C . LEU A 1 213 ? -9.662 14.066 3.846 1.00 91.75 213 LEU A C 1
ATOM 1691 O O . LEU A 1 213 ? -9.403 14.313 5.025 1.00 91.75 213 LEU A O 1
ATOM 1695 N N . LEU A 1 214 ? -8.779 13.501 3.023 1.00 90.44 214 LEU A N 1
ATOM 1696 C CA . LEU A 1 214 ? -7.382 13.214 3.343 1.00 90.44 214 LEU A CA 1
ATOM 1697 C C . LEU A 1 214 ? -6.422 14.279 2.788 1.00 90.44 214 LEU A C 1
ATOM 1699 O O . LEU A 1 214 ? -5.212 14.068 2.808 1.00 90.44 214 LEU A O 1
ATOM 1703 N N . ASP A 1 215 ? -6.943 15.400 2.281 1.00 92.25 215 ASP A N 1
ATOM 1704 C CA . ASP A 1 215 ? -6.190 16.432 1.561 1.00 92.25 215 ASP A CA 1
ATOM 1705 C C . ASP A 1 215 ? -5.440 15.888 0.325 1.00 92.25 215 ASP A C 1
ATOM 1707 O O . ASP A 1 215 ? -4.383 16.399 -0.060 1.00 92.25 215 ASP A O 1
ATOM 1711 N N . ILE A 1 216 ? -5.981 14.843 -0.313 1.00 90.88 216 ILE A N 1
ATOM 1712 C CA . ILE A 1 216 ? -5.405 14.227 -1.511 1.00 90.88 216 ILE A CA 1
ATOM 1713 C C . ILE A 1 216 ? -6.157 14.728 -2.740 1.00 90.88 216 ILE A C 1
ATOM 1715 O O . ILE A 1 216 ? -7.367 14.554 -2.875 1.00 90.88 216 ILE A O 1
ATOM 1719 N N . THR A 1 217 ? -5.416 15.361 -3.646 1.00 93.75 217 THR A N 1
ATOM 1720 C CA . THR A 1 217 ? -5.944 15.824 -4.932 1.00 93.75 217 THR A CA 1
ATOM 1721 C C . THR A 1 217 ? -5.887 14.698 -5.953 1.00 93.75 217 THR A C 1
ATOM 1723 O O . THR A 1 217 ? -4.910 13.947 -5.986 1.00 93.75 217 THR A O 1
ATOM 1726 N N . LYS A 1 218 ? -6.911 14.610 -6.807 1.00 94.81 218 LYS A N 1
ATOM 1727 C CA . LYS A 1 218 ? -6.920 13.652 -7.911 1.00 94.81 218 LYS A CA 1
ATOM 1728 C C . LYS A 1 218 ? -5.755 13.906 -8.857 1.00 94.81 218 LYS A C 1
ATOM 1730 O O . LYS A 1 218 ? -5.562 15.027 -9.323 1.00 94.81 218 LYS A O 1
ATOM 1735 N N . THR A 1 219 ? -5.004 12.853 -9.139 1.00 93.44 219 THR A N 1
ATOM 1736 C CA . THR A 1 219 ? -3.920 12.848 -10.120 1.00 93.44 219 THR A CA 1
ATOM 1737 C C . THR A 1 219 ? -3.679 11.424 -10.611 1.00 93.44 219 THR A C 1
ATOM 1739 O O . THR A 1 219 ? -3.953 10.453 -9.905 1.00 93.44 219 THR A O 1
ATOM 1742 N N . GLU A 1 220 ? -3.153 11.304 -11.823 1.00 94.94 220 GLU A N 1
ATOM 1743 C CA . GLU A 1 220 ? -2.717 10.042 -12.415 1.00 94.94 220 GLU A CA 1
ATOM 1744 C C . GLU A 1 220 ? -1.232 9.741 -12.120 1.00 94.94 220 GLU A C 1
ATOM 1746 O O . GLU A 1 220 ? -0.811 8.587 -12.203 1.00 94.94 220 GLU A O 1
ATOM 1751 N N . ASP A 1 221 ? -0.461 10.729 -11.648 1.00 93.25 221 ASP A N 1
ATOM 1752 C CA . ASP A 1 221 ? 0.999 10.638 -11.485 1.00 93.25 221 ASP A CA 1
ATOM 1753 C C . ASP A 1 221 ? 1.445 9.429 -10.653 1.00 93.25 221 ASP A C 1
ATOM 1755 O O . ASP A 1 221 ? 2.394 8.725 -11.008 1.00 93.25 221 ASP A O 1
ATOM 1759 N N . TYR A 1 222 ? 0.759 9.164 -9.535 1.00 93.00 222 TYR A N 1
ATOM 1760 C CA . TYR A 1 222 ? 1.106 8.048 -8.653 1.00 93.00 222 TYR A CA 1
ATOM 1761 C C . TYR A 1 222 ? 0.784 6.693 -9.295 1.00 93.00 222 TYR A C 1
ATOM 1763 O O . TYR A 1 222 ? 1.535 5.730 -9.127 1.00 93.00 222 TYR A O 1
ATOM 1771 N N . TYR A 1 223 ? -0.310 6.615 -10.057 1.00 95.56 223 TYR A N 1
ATOM 1772 C CA . TYR A 1 223 ? -0.678 5.402 -10.778 1.00 95.56 223 TYR A CA 1
ATOM 1773 C C . TYR A 1 223 ? 0.340 5.103 -11.879 1.00 95.56 223 TYR A C 1
ATOM 1775 O O . TYR A 1 223 ? 0.889 4.002 -11.915 1.00 95.56 223 TYR A O 1
ATOM 1783 N N . GLU A 1 224 ? 0.693 6.089 -12.701 1.00 94.94 224 GLU A N 1
ATOM 1784 C CA . GLU A 1 224 ? 1.732 5.911 -13.716 1.00 94.94 224 GLU A CA 1
ATOM 1785 C C . GLU A 1 224 ? 3.090 5.568 -13.109 1.00 94.94 224 GLU A C 1
ATOM 1787 O O . GLU A 1 224 ? 3.793 4.688 -13.610 1.00 94.94 224 GLU A O 1
ATOM 1792 N N . TRP A 1 225 ? 3.463 6.236 -12.014 1.00 95.56 225 TRP A N 1
ATOM 1793 C CA . TRP A 1 225 ? 4.676 5.905 -11.282 1.00 95.56 225 TRP A CA 1
ATOM 1794 C C . TRP A 1 225 ? 4.665 4.442 -10.831 1.00 95.56 225 TRP A C 1
ATOM 1796 O O . TRP A 1 225 ? 5.678 3.767 -10.995 1.00 95.56 225 TRP A O 1
ATOM 1806 N N . SER A 1 226 ? 3.535 3.932 -10.329 1.00 96.31 226 SER A N 1
ATOM 1807 C CA . SER A 1 226 ? 3.422 2.538 -9.881 1.00 96.31 226 SER A CA 1
ATOM 1808 C C . SER A 1 226 ? 3.570 1.532 -11.031 1.00 96.31 226 SER A C 1
ATOM 1810 O O . SER A 1 226 ? 4.218 0.500 -10.860 1.00 96.31 226 SER A O 1
ATOM 1812 N N . LEU A 1 227 ? 3.050 1.859 -12.222 1.00 95.75 227 LEU A N 1
ATOM 1813 C CA . LEU A 1 227 ? 3.207 1.046 -13.432 1.00 95.75 227 LEU A CA 1
ATOM 1814 C C . LEU A 1 227 ? 4.655 1.049 -13.931 1.00 95.75 227 LEU A C 1
ATOM 1816 O O . LEU A 1 227 ? 5.204 -0.006 -14.249 1.00 95.75 227 LEU A O 1
ATOM 1820 N N . ARG A 1 228 ? 5.299 2.224 -13.956 1.00 94.44 228 ARG A N 1
ATOM 1821 C CA . ARG A 1 228 ? 6.725 2.340 -14.293 1.00 94.44 228 ARG A CA 1
ATOM 1822 C C . ARG A 1 228 ? 7.572 1.557 -13.292 1.00 94.44 228 ARG A C 1
ATOM 1824 O O . ARG A 1 228 ? 8.397 0.746 -13.701 1.00 94.44 228 ARG A O 1
ATOM 1831 N N . PHE A 1 229 ? 7.334 1.747 -11.996 1.00 95.69 229 PHE A N 1
ATOM 1832 C CA . PHE A 1 229 ? 8.030 1.038 -10.924 1.00 95.69 229 PHE A CA 1
ATOM 1833 C C . PHE A 1 229 ? 7.936 -0.484 -11.091 1.00 95.69 229 PHE A C 1
ATOM 1835 O O . PHE A 1 229 ? 8.967 -1.154 -11.056 1.00 95.69 229 PHE A O 1
ATOM 1842 N N . GLU A 1 230 ? 6.735 -1.023 -11.334 1.00 95.88 230 GLU A N 1
ATOM 1843 C CA . GLU A 1 230 ? 6.529 -2.449 -11.619 1.00 95.88 230 GLU A CA 1
ATOM 1844 C C . GLU A 1 230 ? 7.398 -2.920 -12.791 1.00 95.88 230 GLU A C 1
ATOM 1846 O O . GLU A 1 230 ? 8.139 -3.897 -12.658 1.00 95.88 230 GLU A O 1
ATOM 1851 N N . ALA A 1 231 ? 7.333 -2.212 -13.921 1.00 95.38 231 ALA A N 1
ATOM 1852 C CA . ALA A 1 231 ? 8.045 -2.596 -15.132 1.00 95.38 231 ALA A CA 1
ATOM 1853 C C . ALA A 1 231 ? 9.567 -2.642 -14.911 1.00 95.38 231 ALA A C 1
ATOM 1855 O O . ALA A 1 231 ? 10.210 -3.638 -15.243 1.00 95.38 231 ALA A O 1
ATOM 1856 N N . TYR A 1 232 ? 10.141 -1.606 -14.292 1.00 95.25 232 TYR A N 1
ATOM 1857 C CA . TYR A 1 232 ? 11.581 -1.535 -14.033 1.00 95.25 232 TYR A CA 1
ATOM 1858 C C . TYR A 1 232 ? 12.046 -2.547 -12.978 1.00 95.25 232 TYR A C 1
ATOM 1860 O O . TYR A 1 232 ? 13.064 -3.212 -13.175 1.00 95.25 232 TYR A O 1
ATOM 1868 N N . MET A 1 233 ? 11.301 -2.713 -11.881 1.00 94.25 233 MET A N 1
ATOM 1869 C CA . MET A 1 233 ? 11.679 -3.651 -10.820 1.00 94.25 233 MET A CA 1
ATOM 1870 C C . MET A 1 233 ? 11.561 -5.113 -11.254 1.00 94.25 233 MET A C 1
ATOM 1872 O O . MET A 1 233 ? 12.375 -5.927 -10.824 1.00 94.25 233 MET A O 1
ATOM 1876 N N . LYS A 1 234 ? 10.610 -5.462 -12.131 1.00 93.62 234 LYS A N 1
ATOM 1877 C CA . LYS A 1 234 ? 10.530 -6.812 -12.718 1.00 93.62 234 LYS A CA 1
ATOM 1878 C C . LYS A 1 234 ? 11.615 -7.043 -13.777 1.00 93.62 234 LYS A C 1
ATOM 1880 O O . LYS A 1 234 ? 12.269 -8.086 -13.772 1.00 93.62 234 LYS A O 1
ATOM 1885 N N . ALA A 1 235 ? 11.900 -6.046 -14.618 1.00 94.62 235 ALA A N 1
ATOM 1886 C CA . ALA A 1 235 ? 12.924 -6.134 -15.664 1.00 94.62 235 ALA A CA 1
ATOM 1887 C C . ALA A 1 235 ? 14.361 -6.329 -15.141 1.00 94.62 235 ALA A C 1
ATOM 1889 O O . ALA A 1 235 ? 15.235 -6.778 -15.889 1.00 94.62 235 ALA A O 1
ATOM 1890 N N . ARG A 1 236 ? 14.637 -6.036 -13.862 1.00 91.44 236 ARG A N 1
ATOM 1891 C CA . ARG A 1 236 ? 15.971 -6.243 -13.266 1.00 91.44 236 ARG A CA 1
ATOM 1892 C C . ARG A 1 236 ? 16.447 -7.702 -13.350 1.00 91.44 236 ARG A C 1
ATOM 1894 O O . ARG A 1 236 ? 17.630 -7.937 -13.591 1.00 91.44 236 ARG A O 1
ATOM 1901 N N . ASN A 1 237 ? 15.518 -8.658 -13.240 1.00 88.94 237 ASN A N 1
ATOM 1902 C CA . ASN A 1 237 ? 15.790 -10.101 -13.266 1.00 88.94 237 ASN A CA 1
ATOM 1903 C C . ASN A 1 237 ? 15.254 -10.787 -14.532 1.00 88.94 237 ASN A C 1
ATOM 1905 O O . ASN A 1 237 ? 15.613 -11.927 -14.803 1.00 88.94 237 ASN A O 1
ATOM 1909 N N . ASP A 1 238 ? 14.438 -10.093 -15.326 1.00 94.00 238 ASP A N 1
ATOM 1910 C CA . ASP A 1 238 ? 13.845 -10.619 -16.554 1.00 94.00 238 ASP A CA 1
ATOM 1911 C C . ASP A 1 238 ? 14.461 -9.939 -17.787 1.00 94.00 238 ASP A C 1
ATOM 1913 O O . ASP A 1 238 ? 14.294 -8.739 -18.027 1.00 94.00 238 ASP A O 1
ATOM 1917 N N . VAL A 1 239 ? 15.218 -10.713 -18.568 1.00 93.06 239 VAL A N 1
ATOM 1918 C CA . VAL A 1 239 ? 15.871 -10.231 -19.796 1.00 93.06 239 VAL A CA 1
ATOM 1919 C C . VAL A 1 239 ? 14.841 -9.855 -20.864 1.00 93.06 239 VAL A C 1
ATOM 1921 O O . VAL A 1 239 ? 15.030 -8.854 -21.552 1.00 93.06 239 VAL A O 1
ATOM 1924 N N . GLY A 1 240 ? 13.737 -10.597 -20.973 1.00 95.56 240 GLY A N 1
ATOM 1925 C CA . GLY A 1 240 ? 12.679 -10.337 -21.946 1.00 95.56 240 GLY A CA 1
ATOM 1926 C C . GLY A 1 240 ? 11.943 -9.029 -21.658 1.00 95.56 240 GLY A C 1
ATOM 1927 O O . GLY A 1 240 ? 11.796 -8.198 -22.554 1.00 95.56 240 GLY A O 1
ATOM 1928 N N . LEU A 1 241 ? 11.555 -8.789 -20.402 1.00 94.31 241 LEU A N 1
ATOM 1929 C CA . LEU A 1 241 ? 10.935 -7.517 -20.001 1.00 94.31 241 LEU A CA 1
ATOM 1930 C C . LEU A 1 241 ? 11.888 -6.332 -20.183 1.00 94.31 241 LEU A C 1
ATOM 1932 O O . LEU A 1 241 ? 11.480 -5.260 -20.627 1.00 94.31 241 LEU A O 1
ATOM 1936 N N . ARG A 1 242 ? 13.178 -6.519 -19.893 1.00 95.94 242 ARG A N 1
ATOM 1937 C CA . ARG A 1 242 ? 14.192 -5.482 -20.117 1.00 95.94 242 ARG A CA 1
ATOM 1938 C C . ARG A 1 242 ? 14.350 -5.144 -21.592 1.00 95.94 242 ARG A C 1
ATOM 1940 O O . ARG A 1 242 ? 14.440 -3.969 -21.935 1.00 95.94 242 ARG A O 1
ATOM 1947 N N . GLU A 1 243 ? 14.343 -6.153 -22.455 1.00 96.88 243 GLU A N 1
ATOM 1948 C CA . GLU A 1 243 ? 14.392 -5.975 -23.904 1.00 96.88 243 GLU A CA 1
ATOM 1949 C C . GLU A 1 243 ? 13.157 -5.226 -24.422 1.00 96.88 243 GLU A C 1
ATOM 1951 O O . GLU A 1 243 ? 13.274 -4.325 -25.251 1.00 96.88 243 GLU A O 1
ATOM 1956 N N . GLN A 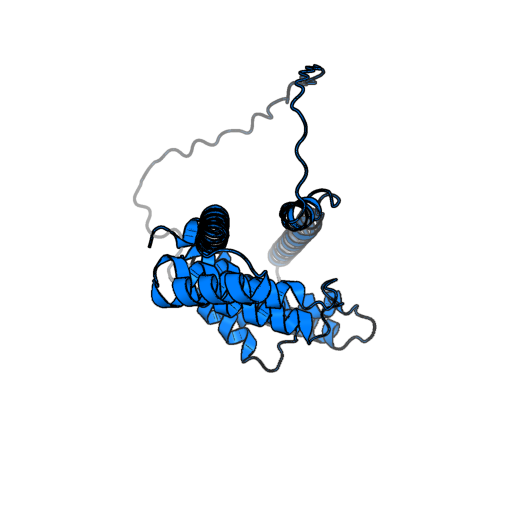1 244 ? 11.969 -5.530 -23.893 1.00 96.69 244 GLN A N 1
ATOM 1957 C CA . GLN A 1 244 ? 10.751 -4.780 -24.214 1.00 96.69 244 GLN A CA 1
ATOM 1958 C C . GLN A 1 244 ? 10.867 -3.305 -23.815 1.00 96.69 244 GLN A C 1
ATOM 1960 O O . GLN A 1 244 ? 10.535 -2.431 -24.616 1.00 96.69 244 GLN A O 1
ATOM 1965 N N . LEU A 1 245 ? 11.390 -3.012 -22.620 1.00 96.38 245 LEU A N 1
ATOM 1966 C CA . LEU A 1 245 ? 11.625 -1.636 -22.176 1.00 96.38 245 LEU A CA 1
ATOM 1967 C C . LEU A 1 245 ? 12.622 -0.896 -23.077 1.00 96.38 245 LEU A C 1
ATOM 1969 O O . LEU A 1 245 ? 12.363 0.244 -23.451 1.00 96.38 245 LEU A O 1
ATOM 1973 N N . ILE A 1 246 ? 13.721 -1.545 -23.478 1.00 96.94 246 ILE A N 1
ATOM 1974 C CA . ILE A 1 246 ? 14.708 -0.969 -24.406 1.00 96.94 246 ILE A CA 1
ATOM 1975 C C . ILE A 1 246 ? 14.054 -0.642 -25.752 1.00 96.94 246 ILE A C 1
ATOM 1977 O O . ILE A 1 246 ? 14.216 0.464 -26.265 1.00 96.94 246 ILE A O 1
ATOM 1981 N N . ASN A 1 247 ? 13.282 -1.575 -26.310 1.00 96.75 247 ASN A N 1
ATOM 1982 C CA . ASN A 1 247 ? 12.609 -1.373 -27.591 1.00 96.75 247 ASN A CA 1
ATOM 1983 C C . ASN A 1 247 ? 11.548 -0.266 -27.525 1.00 96.75 247 ASN A C 1
ATOM 1985 O O . ASN A 1 247 ? 11.410 0.505 -28.476 1.00 96.75 247 ASN A O 1
ATOM 1989 N N . ASN A 1 248 ? 10.825 -0.150 -26.409 1.00 95.06 248 ASN A N 1
ATOM 1990 C CA . ASN A 1 248 ? 9.865 0.930 -26.192 1.00 95.06 248 ASN A CA 1
ATOM 1991 C C . ASN A 1 248 ? 10.564 2.292 -26.088 1.00 95.06 248 ASN A C 1
ATOM 1993 O O . ASN A 1 248 ? 10.151 3.227 -26.767 1.00 95.06 248 ASN A O 1
ATOM 1997 N N . GLU A 1 249 ? 11.661 2.385 -25.334 1.00 95.31 249 GLU A N 1
ATOM 1998 C CA . GLU A 1 249 ? 12.476 3.602 -25.202 1.00 95.31 249 GLU A CA 1
ATOM 1999 C C . GLU A 1 249 ? 13.031 4.059 -26.563 1.00 95.31 249 GLU A C 1
ATOM 2001 O O . GLU A 1 249 ? 12.957 5.237 -26.919 1.00 95.31 249 GLU A O 1
ATOM 2006 N N . MET A 1 250 ? 13.536 3.114 -27.368 1.00 97.50 250 MET A N 1
ATOM 2007 C CA . MET A 1 250 ? 14.009 3.387 -28.729 1.00 97.50 250 MET A CA 1
ATOM 2008 C C . MET A 1 250 ? 12.896 3.942 -29.621 1.00 97.50 250 MET A C 1
ATOM 2010 O O . MET A 1 250 ? 13.127 4.911 -30.341 1.00 97.50 250 MET A O 1
ATOM 2014 N N . LYS A 1 251 ? 11.696 3.350 -29.574 1.00 95.88 251 LYS A N 1
ATOM 2015 C CA . LYS A 1 251 ? 10.546 3.792 -30.377 1.00 95.88 251 LYS A CA 1
ATOM 2016 C C . LYS A 1 251 ? 10.015 5.151 -29.930 1.00 95.88 251 LYS A C 1
ATOM 2018 O O . LYS A 1 251 ? 9.735 5.993 -30.775 1.00 95.88 251 LYS A O 1
ATOM 2023 N N . GLN A 1 252 ? 9.885 5.363 -28.623 1.00 94.06 252 GLN A N 1
ATOM 2024 C CA . GLN A 1 252 ? 9.285 6.568 -28.056 1.00 94.06 252 GLN A CA 1
ATOM 2025 C C . GLN A 1 252 ? 10.176 7.800 -28.237 1.00 94.06 252 GLN A C 1
ATOM 2027 O O . GLN A 1 252 ? 9.677 8.871 -28.567 1.00 94.06 252 GLN A O 1
ATOM 2032 N N . TYR A 1 253 ? 11.488 7.648 -28.040 1.00 94.62 253 TYR A N 1
ATOM 2033 C CA . TYR A 1 253 ? 12.431 8.770 -28.056 1.00 94.62 253 TYR A CA 1
ATOM 2034 C C . TYR A 1 253 ? 13.338 8.800 -29.290 1.00 94.62 253 TYR A C 1
ATOM 2036 O O . TYR A 1 253 ? 14.225 9.650 -29.368 1.00 94.62 253 TYR A O 1
ATOM 2044 N N . MET A 1 254 ? 13.147 7.878 -30.242 1.00 94.38 254 MET A N 1
ATOM 2045 C CA . MET A 1 254 ? 13.961 7.752 -31.461 1.00 94.38 254 MET A CA 1
ATOM 2046 C C . MET A 1 254 ? 15.470 7.692 -31.167 1.00 94.38 254 MET A C 1
ATOM 2048 O O . MET A 1 254 ? 16.293 8.310 -31.842 1.00 94.38 254 MET A O 1
ATOM 2052 N N . VAL A 1 255 ? 15.846 6.964 -30.114 1.00 94.38 255 VAL A N 1
ATOM 2053 C CA . VAL A 1 255 ? 17.236 6.858 -29.654 1.00 94.38 255 VAL A CA 1
ATOM 2054 C C . VAL A 1 255 ? 17.908 5.573 -30.127 1.00 94.38 255 VAL A C 1
ATOM 2056 O O . VAL A 1 255 ? 17.263 4.561 -30.394 1.00 94.38 255 VAL A O 1
ATOM 2059 N N . THR A 1 256 ? 19.242 5.589 -30.175 1.00 97.12 256 THR A N 1
ATOM 2060 C CA . THR A 1 256 ? 20.022 4.375 -30.429 1.00 97.12 256 THR A CA 1
ATOM 2061 C C . THR A 1 256 ? 19.852 3.369 -29.295 1.00 97.12 256 THR A C 1
ATOM 2063 O O . THR A 1 256 ? 19.684 3.739 -28.127 1.00 97.12 256 THR A O 1
ATOM 2066 N N . ARG A 1 257 ? 19.996 2.081 -29.622 1.00 96.38 257 ARG A N 1
ATOM 2067 C CA . ARG A 1 257 ? 19.940 0.987 -28.646 1.00 96.38 257 ARG A CA 1
ATOM 2068 C C . ARG A 1 257 ? 20.870 1.211 -27.451 1.00 96.38 257 ARG A C 1
ATOM 2070 O O . ARG A 1 257 ? 20.438 1.121 -26.310 1.00 96.38 257 ARG A O 1
ATOM 2077 N N . ALA A 1 258 ? 22.114 1.623 -27.701 1.00 97.06 258 ALA A N 1
ATOM 2078 C CA . ALA A 1 258 ? 23.091 1.888 -26.645 1.00 97.06 258 ALA A CA 1
ATOM 2079 C C . ALA A 1 258 ? 22.692 3.045 -25.704 1.00 97.06 258 ALA A C 1
ATOM 2081 O O . ALA A 1 258 ? 23.144 3.093 -24.556 1.00 97.06 258 ALA A O 1
ATOM 2082 N N . LYS A 1 259 ? 21.891 4.014 -26.176 1.00 96.38 259 LYS A N 1
ATOM 2083 C CA . LYS A 1 259 ? 21.349 5.093 -25.337 1.00 96.38 259 LYS A CA 1
ATOM 2084 C C . LYS A 1 259 ? 20.153 4.592 -24.523 1.00 96.38 259 LYS A C 1
ATOM 2086 O O . LYS A 1 259 ? 20.123 4.857 -23.322 1.00 96.38 259 LYS A O 1
ATOM 2091 N N . ALA A 1 260 ? 19.256 3.820 -25.138 1.00 95.94 260 ALA A N 1
ATOM 2092 C CA . ALA A 1 260 ? 18.128 3.183 -24.458 1.00 95.94 260 ALA A CA 1
ATOM 2093 C C . ALA A 1 260 ? 18.589 2.222 -23.348 1.00 95.94 260 ALA A C 1
ATOM 2095 O O . ALA A 1 260 ? 18.194 2.377 -22.198 1.00 95.94 260 ALA A O 1
ATOM 2096 N N . GLU A 1 261 ? 19.524 1.313 -23.634 1.00 96.56 261 GLU A N 1
ATOM 2097 C CA . GLU A 1 261 ? 20.114 0.399 -22.643 1.00 96.56 261 GLU A CA 1
ATOM 2098 C C . GLU A 1 261 ? 20.691 1.149 -21.435 1.00 96.56 261 GLU A C 1
ATOM 2100 O O . GLU A 1 261 ? 20.456 0.778 -20.282 1.00 96.56 261 GLU A O 1
ATOM 2105 N N . ARG A 1 262 ? 21.411 2.252 -21.681 1.00 96.62 262 ARG A N 1
ATOM 2106 C CA . ARG A 1 262 ? 21.956 3.108 -20.618 1.00 96.62 262 ARG A CA 1
ATOM 2107 C C . ARG A 1 262 ? 20.876 3.828 -19.812 1.00 96.62 262 ARG A C 1
ATOM 2109 O O . ARG A 1 262 ? 21.117 4.095 -18.635 1.00 96.62 262 ARG A O 1
ATOM 2116 N N . ALA A 1 263 ? 19.751 4.197 -20.418 1.00 94.25 263 ALA A N 1
ATOM 2117 C CA . ALA A 1 263 ? 18.628 4.824 -19.723 1.00 94.25 263 ALA A CA 1
ATOM 2118 C C . ALA A 1 263 ? 17.902 3.804 -18.835 1.00 94.25 263 ALA A C 1
ATOM 2120 O O . ALA A 1 263 ? 17.789 4.020 -17.629 1.00 94.25 263 ALA A O 1
ATOM 2121 N N . ILE A 1 264 ? 17.538 2.645 -19.395 1.00 96.38 264 ILE A N 1
ATOM 2122 C CA . ILE A 1 264 ? 16.868 1.562 -18.663 1.00 96.38 264 ILE A CA 1
ATOM 2123 C C . ILE A 1 264 ? 17.737 1.061 -17.505 1.00 96.38 264 ILE A C 1
ATOM 2125 O O . ILE A 1 264 ? 17.258 0.959 -16.377 1.00 96.38 264 ILE A O 1
ATOM 2129 N N . LYS A 1 265 ? 19.039 0.834 -17.734 1.00 95.50 265 LYS A N 1
ATOM 2130 C CA . LYS A 1 265 ? 19.971 0.432 -16.667 1.00 95.50 265 LYS A CA 1
ATOM 2131 C C . LYS A 1 265 ? 20.038 1.470 -15.546 1.00 95.50 265 LYS A C 1
ATOM 2133 O O . LYS A 1 265 ? 20.048 1.094 -14.378 1.00 95.50 265 LYS A O 1
ATOM 2138 N N . ARG A 1 266 ? 20.076 2.765 -15.884 1.00 95.56 266 ARG A N 1
ATOM 2139 C CA . ARG A 1 266 ? 20.078 3.845 -14.885 1.00 95.56 266 ARG A CA 1
ATOM 2140 C C . ARG A 1 266 ? 18.798 3.843 -14.056 1.00 95.56 266 ARG A C 1
ATOM 2142 O O . ARG A 1 266 ? 18.899 3.912 -12.839 1.00 95.56 266 ARG A O 1
ATOM 2149 N N . GLN A 1 267 ? 17.634 3.694 -14.685 1.00 94.19 267 GLN A N 1
ATOM 2150 C CA . GLN A 1 267 ? 16.360 3.672 -13.964 1.00 94.19 267 GLN A CA 1
ATOM 2151 C C . GLN A 1 267 ? 16.227 2.468 -13.028 1.00 94.19 267 GLN A C 1
ATOM 2153 O O . GLN A 1 267 ? 15.807 2.636 -11.884 1.00 94.19 267 GLN A O 1
ATOM 2158 N N . ILE A 1 268 ? 16.651 1.277 -13.465 1.00 94.44 268 ILE A N 1
ATOM 2159 C CA . ILE A 1 268 ? 16.694 0.089 -12.597 1.00 94.44 268 ILE A CA 1
ATOM 2160 C C . ILE A 1 2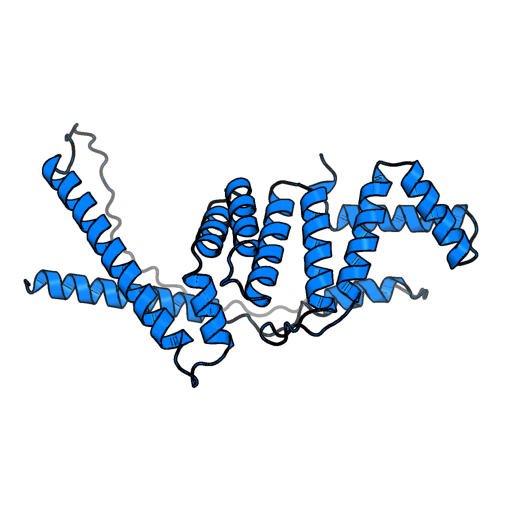68 ? 17.560 0.373 -11.363 1.00 94.44 268 ILE A C 1
ATOM 2162 O O . ILE A 1 268 ? 17.077 0.239 -10.243 1.00 94.44 268 ILE A O 1
ATOM 2166 N N . VAL A 1 269 ? 18.790 0.863 -11.553 1.00 94.44 269 VAL A N 1
ATOM 2167 C CA . VAL A 1 269 ? 19.704 1.191 -10.442 1.00 94.44 269 VAL A CA 1
ATOM 2168 C C . VAL A 1 269 ? 19.115 2.258 -9.510 1.00 94.44 269 VAL A C 1
ATOM 2170 O O . VAL A 1 269 ? 19.250 2.164 -8.288 1.00 94.44 269 VAL A O 1
ATOM 2173 N N . THR A 1 270 ? 18.433 3.269 -10.054 1.00 94.12 270 THR A N 1
ATOM 2174 C CA . THR A 1 270 ? 17.749 4.290 -9.251 1.00 94.12 270 THR A CA 1
ATOM 2175 C C . THR A 1 270 ? 16.671 3.668 -8.367 1.00 94.12 270 THR A C 1
ATOM 2177 O O . THR A 1 270 ? 16.645 3.943 -7.165 1.00 94.12 270 THR A O 1
ATOM 2180 N N . TYR A 1 271 ? 15.816 2.801 -8.913 1.00 93.31 271 TYR A N 1
ATOM 2181 C CA . TYR A 1 271 ? 14.788 2.128 -8.12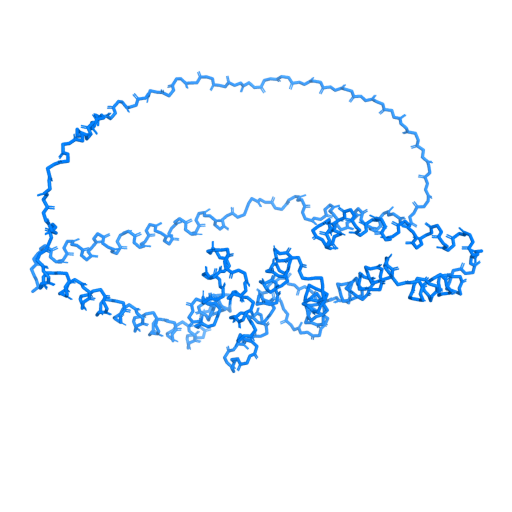1 1.00 93.31 271 TYR A CA 1
ATOM 2182 C C . TYR A 1 271 ? 15.373 1.153 -7.100 1.00 93.31 271 TYR A C 1
ATOM 2184 O O . TYR A 1 271 ? 14.935 1.162 -5.952 1.00 93.31 271 TYR A O 1
ATOM 2192 N N . GLU A 1 272 ? 16.408 0.392 -7.451 1.00 92.38 272 GLU A N 1
ATOM 2193 C CA . GLU A 1 272 ? 17.119 -0.475 -6.505 1.00 92.38 272 GLU A CA 1
ATOM 2194 C C . GLU A 1 272 ? 17.711 0.323 -5.337 1.00 92.38 272 GLU A C 1
ATOM 2196 O O . GLU A 1 272 ? 17.646 -0.108 -4.186 1.00 92.38 272 GLU A O 1
ATOM 2201 N N . SER A 1 273 ? 18.237 1.522 -5.602 1.00 92.31 273 SER A N 1
ATOM 2202 C CA . SER A 1 273 ? 18.755 2.406 -4.556 1.00 92.31 273 SER A CA 1
ATOM 2203 C C . SER A 1 273 ? 17.653 3.008 -3.679 1.00 92.31 273 SER A C 1
ATOM 2205 O O . SER A 1 273 ? 17.880 3.229 -2.488 1.00 92.31 273 SER A O 1
ATOM 2207 N N . LEU A 1 274 ? 16.484 3.317 -4.241 1.00 91.06 274 LEU A N 1
ATOM 2208 C CA . LEU A 1 274 ? 15.354 3.861 -3.481 1.00 91.06 274 LEU A CA 1
ATOM 2209 C C . LEU A 1 274 ? 14.631 2.780 -2.665 1.00 91.06 274 LEU A C 1
ATOM 2211 O O . LEU A 1 274 ? 14.132 3.076 -1.581 1.00 91.06 274 LEU A O 1
ATOM 2215 N N . PHE A 1 275 ? 14.622 1.540 -3.158 1.00 91.94 275 PHE A N 1
ATOM 2216 C CA . PHE A 1 275 ? 13.874 0.411 -2.605 1.00 91.94 275 PHE A CA 1
ATOM 2217 C C . PHE A 1 275 ? 14.776 -0.802 -2.327 1.00 91.94 275 PHE A C 1
ATOM 2219 O O . PHE A 1 275 ? 14.495 -1.936 -2.731 1.00 91.94 275 PHE A O 1
ATOM 2226 N N . LYS A 1 276 ? 15.880 -0.556 -1.611 1.00 92.69 276 LYS A N 1
ATOM 2227 C CA . LYS A 1 276 ? 16.932 -1.545 -1.299 1.00 92.69 276 LYS A CA 1
ATOM 2228 C C . LYS A 1 276 ? 16.401 -2.791 -0.593 1.00 92.69 276 LYS A C 1
ATOM 2230 O O . LYS A 1 276 ? 16.957 -3.876 -0.744 1.00 92.69 276 LYS A O 1
ATOM 2235 N N . GLU A 1 277 ? 15.321 -2.650 0.171 1.00 91.81 277 GLU A N 1
ATOM 2236 C CA . GLU A 1 277 ? 14.630 -3.746 0.850 1.00 91.81 277 GLU A CA 1
ATOM 2237 C C . GLU A 1 277 ? 14.203 -4.878 -0.092 1.00 91.81 277 GLU A C 1
ATOM 2239 O O . GLU A 1 277 ? 14.131 -6.024 0.350 1.00 91.81 277 GLU A O 1
ATOM 2244 N N . PHE A 1 278 ? 13.970 -4.588 -1.375 1.00 91.44 278 PHE A N 1
ATOM 2245 C CA . PHE A 1 278 ? 13.532 -5.576 -2.358 1.00 91.44 278 PHE A CA 1
ATOM 2246 C C . PHE A 1 278 ? 14.671 -6.159 -3.196 1.00 91.44 278 PHE A C 1
ATOM 2248 O O . PHE A 1 278 ? 14.410 -7.014 -4.035 1.00 91.44 278 PHE A O 1
ATOM 2255 N N . VAL A 1 279 ? 15.916 -5.700 -3.044 1.00 84.88 279 VAL A N 1
ATOM 2256 C CA . VAL A 1 279 ? 17.044 -6.101 -3.912 1.00 84.88 279 VAL A CA 1
ATOM 2257 C C . VAL A 1 279 ? 17.696 -7.408 -3.461 1.00 84.88 279 VAL A C 1
ATOM 2259 O O . VAL A 1 279 ? 18.039 -8.233 -4.295 1.00 84.88 279 VAL A O 1
ATOM 2262 N N . ASN A 1 280 ? 17.797 -7.634 -2.150 1.00 66.56 280 ASN A N 1
ATOM 2263 C CA . ASN A 1 280 ? 18.519 -8.777 -1.576 1.00 66.56 280 ASN A CA 1
ATOM 2264 C C . ASN A 1 280 ? 17.570 -9.921 -1.172 1.00 66.56 280 ASN A C 1
ATOM 2266 O O . ASN A 1 280 ? 17.491 -10.246 0.018 1.00 66.56 280 ASN A O 1
ATOM 2270 N N . GLN A 1 281 ? 16.805 -10.455 -2.125 1.00 57.12 281 GLN A N 1
ATOM 2271 C CA . GLN A 1 281 ? 15.939 -11.625 -1.920 1.00 57.12 281 GLN A CA 1
ATOM 2272 C C . GLN A 1 281 ? 16.516 -12.857 -2.594 1.00 57.12 281 GLN A C 1
ATOM 2274 O O . GLN A 1 281 ? 16.983 -12.707 -3.743 1.00 57.12 281 GLN A O 1
#

Sequence (281 aa):
MDEEQKKLLTIGVIAILLVLAMFVMCSKTPPKKEAKNNLKKLDSISGNEQSELSSRNQEHKHERNDRPIQSASYPSYTYSDHSADKGPVFSAKTLENNKRFREKALAKQKEYIKKKTKELLDDPKTPPAKKLKARLITSKNYVAAFTAFKSKDYKAAIKAYHAVFADENSTIEMKYIALEGLQNSARKIKDLDLFILASKEIGKLIKDADLSLLDITKTEDYYEWSLRFEAYMKARNDVGLREQLINNEMKQYMVTRAKAERAIKRQIVTYESLFKEFVNQ

Secondary structure (DSSP, 8-state):
--HHHHHHHHHHHHHHHHHHHHHHHTT-PPPS-SHHHHHHHHHGGG------------------------------------------SS-HHHHHHHHHHHHHHHHHHHHHHHHHHHHHHH-TTS-HHHHHHHHHHH-HHHHHHHHHHHTT-HHHHHHHHHHHHT-TT--HHHHHHHHHHHHHHHHHHT-HHHHHHHHHHHHHHHHHS-BGGGTBPP-SHHHHHHHHHHHHHHHTT-HHHHHHHHHHHHHHHT--HHHHHHHHHHHHHHHHHH-GGGT--

pLDDT: mean 75.18, std 25.42, range [23.67, 97.75]

Foldseek 3Di:
DDPVVVVVVVVVVVVVVVVVVVVVVVPPDDDDDPPVVVVVVVVVVPDDDDDDDDDDDDDDDDDDPDDDPPPPDDDPPPDPPPPDPDPDPDDPVRVVVVVVVVVVVVVVVLVVLVVVLVVLCPDPPRDPLVNLVSCQVNPPLNVQLVVCVVVVVLVSNLVSLVVLVVDPSRDLLNVLVSLVSQLVSCLSVLPPVSNLVSQLVNLVSLQPHDPVSVVRHHDNVSNVVSVVLVLLQVCVPPVVSLVVQLVVCCVVVVDDSVVSNVVSVVVSVVSCVVRVSNVPD